Protein AF-A0A8H3J0G3-F1 (afdb_monomer_lite)

pLDDT: mean 84.33, std 16.13, range [36.25, 98.06]

Secondary structure (DSSP, 8-state):
----------BTTB-----SS-HHHHHHH-GGGGG-GGGG-GGG------TT----------SSS--EEE-TT--EE----PBTT--S--S-----SS--EESEEESSB--S--HHHHHHHHHTT--SSSSTT--SS-TT--TTPPPPPPPPPSS--HHHHHHHHHHHHHHHHHHHHHHHHHTS-------PPP-----PPPP-------

Sequence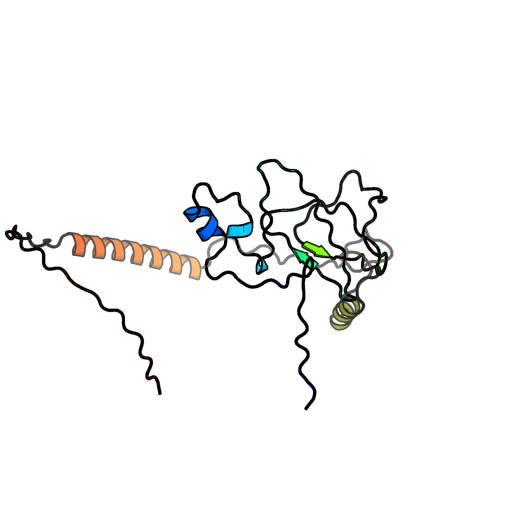 (210 aa):
MHPHLTTTAFFNDITYVRPKVPTLYTALSAGELVNNATIYGTNSNPYVLQHNDIIEIIVNNNDTGKHPFHLHGHAFQAAARSAEDAGAYIGNETFAAVPVRRDTFMSTLALPLPPDHLAACSALNIPTVGNAAGNDVNFTDLTGAPEPPGQLPAGFTAKGVVAFLFSCLCAFAGIAVISWYGAGEIGKQVPGNGTKKAVVAAVGIDKETT

Organism: NCBI:txid172621

Radius of gyration: 31.66 Å; chains: 1; bounding box: 54×68×79 Å

InterPro domains:
  IPR008972 Cupredoxin [G3DSA:2.60.40.420] (2-123)
  IPR008972 Cupredoxin [SSF49503] (7-107)
  IPR011706 Multicopper oxidase, C-terminal [PF07731] (16-106)

Foldseek 3Di:
DDPPPPDADDDPPAGADDDPDHLVVQCVPVPPCNQPQPSSPVNNVDDRDDPPDDDDDFDWPPDQDKDKDFDPPFFDFPFDAEAPPPGGDDPPDDGDPGGDTGGIDIRHDPPPDDVVVVVVCVVVVHDPAAEQQRDRPDNPDCVNHDDDPDDDDPDDDPVRVVVVVVVVVVVVVVVVVCVVVVPDDPPDDDPDDDDDDDDDDDDDDDDDDD

Structure (mmCIF, N/CA/C/O backbone):
data_AF-A0A8H3J0G3-F1
#
_entry.id   AF-A0A8H3J0G3-F1
#
loop_
_atom_site.group_PDB
_atom_site.id
_atom_site.type_symbol
_atom_site.label_atom_id
_atom_site.label_alt_id
_atom_site.label_comp_id
_atom_site.label_asym_id
_atom_site.label_entity_id
_atom_site.label_seq_id
_atom_site.pdbx_PDB_ins_code
_atom_site.Cartn_x
_atom_site.Cartn_y
_atom_site.Cartn_z
_atom_site.occupancy
_atom_site.B_iso_or_equiv
_atom_site.auth_seq_id
_atom_site.auth_comp_id
_atom_site.auth_asym_id
_atom_site.auth_atom_id
_atom_site.pdbx_PDB_model_num
ATOM 1 N N . MET A 1 1 ? 23.736 23.146 22.284 1.00 36.25 1 MET A N 1
ATOM 2 C CA . MET A 1 1 ? 22.701 22.095 22.213 1.00 36.25 1 MET A CA 1
ATOM 3 C C . MET A 1 1 ? 21.755 22.479 21.093 1.00 36.25 1 MET A C 1
ATOM 5 O O . MET A 1 1 ? 21.106 23.510 21.194 1.00 36.25 1 MET A O 1
ATOM 9 N N . HIS A 1 2 ? 21.792 21.745 19.985 1.00 40.00 2 HIS A N 1
ATOM 10 C CA . HIS A 1 2 ? 20.915 21.972 18.840 1.00 40.00 2 HIS A CA 1
ATOM 11 C C . HIS A 1 2 ? 19.535 21.401 19.211 1.00 40.00 2 HIS A C 1
ATOM 13 O O . HIS A 1 2 ? 19.494 20.262 19.680 1.00 40.00 2 HIS A O 1
ATOM 19 N N . PRO A 1 3 ? 18.428 22.155 19.108 1.00 49.47 3 PRO A N 1
ATOM 20 C CA . PRO A 1 3 ? 17.108 21.589 19.350 1.00 49.47 3 PRO A CA 1
ATOM 21 C C . PRO A 1 3 ? 16.886 20.441 18.361 1.00 49.47 3 PRO A C 1
ATOM 23 O O . PRO A 1 3 ? 16.989 20.631 17.151 1.00 49.47 3 PRO A O 1
ATOM 26 N N . HIS A 1 4 ? 16.621 19.240 18.879 1.00 48.78 4 HIS A N 1
ATOM 27 C CA . HIS A 1 4 ? 16.135 18.124 18.077 1.00 48.78 4 HIS A CA 1
ATOM 28 C C . HIS A 1 4 ? 14.757 18.511 17.534 1.00 48.78 4 HIS A C 1
ATOM 30 O O . HIS A 1 4 ? 13.740 18.339 18.204 1.00 48.78 4 HIS A O 1
ATOM 36 N N . LEU A 1 5 ? 14.732 19.075 16.327 1.00 46.97 5 LEU A N 1
ATOM 37 C CA . LEU A 1 5 ? 13.528 19.148 15.514 1.00 46.97 5 LEU A CA 1
ATOM 38 C C . LEU A 1 5 ? 13.068 17.703 15.299 1.00 46.97 5 LEU A C 1
ATOM 40 O O . LEU A 1 5 ? 13.755 16.907 14.662 1.00 46.97 5 LEU A O 1
ATOM 44 N N . THR A 1 6 ? 11.944 17.336 15.902 1.00 54.34 6 THR A N 1
ATOM 45 C CA . THR A 1 6 ? 11.282 16.067 15.609 1.00 54.34 6 THR A CA 1
ATOM 46 C C . THR A 1 6 ? 10.561 16.242 14.281 1.00 54.34 6 THR A C 1
ATOM 48 O O . THR A 1 6 ? 9.455 16.770 14.220 1.00 54.34 6 THR A O 1
ATOM 51 N N . THR A 1 7 ? 11.219 15.857 13.189 1.00 63.72 7 THR A N 1
ATOM 52 C CA . THR A 1 7 ? 10.573 15.783 11.876 1.00 63.72 7 THR A CA 1
ATOM 53 C C . THR A 1 7 ? 9.459 14.738 11.950 1.00 63.72 7 THR A C 1
ATOM 55 O O . THR A 1 7 ? 9.722 13.571 12.239 1.00 63.72 7 THR A O 1
ATOM 58 N N . THR A 1 8 ? 8.213 15.156 11.734 1.00 78.50 8 THR A N 1
ATOM 59 C CA . THR A 1 8 ? 7.037 14.274 11.687 1.00 78.50 8 THR A CA 1
ATOM 60 C C . THR A 1 8 ? 6.463 14.274 10.274 1.00 78.50 8 THR A C 1
ATOM 62 O O . THR A 1 8 ? 6.502 15.291 9.587 1.00 78.50 8 THR A O 1
ATOM 65 N N . ALA A 1 9 ? 5.981 13.116 9.821 1.00 87.69 9 ALA A N 1
ATOM 66 C CA . ALA A 1 9 ? 5.313 12.961 8.532 1.00 87.69 9 ALA A CA 1
ATOM 67 C C . ALA A 1 9 ? 3.796 12.958 8.738 1.00 87.69 9 ALA A C 1
ATOM 69 O O . ALA A 1 9 ? 3.302 12.390 9.715 1.00 87.69 9 ALA A O 1
ATOM 70 N N . PHE A 1 10 ? 3.058 13.564 7.812 1.00 91.56 10 PHE A N 1
ATOM 71 C CA . PHE A 1 10 ? 1.617 13.741 7.939 1.00 91.56 10 PHE A CA 1
ATOM 72 C C . PHE A 1 10 ? 0.889 13.532 6.613 1.00 91.56 10 PHE A C 1
ATOM 74 O O . PHE A 1 10 ? 1.449 13.711 5.534 1.00 91.56 10 PHE A O 1
ATOM 81 N N . PHE A 1 11 ? -0.394 13.201 6.724 1.00 92.81 11 PHE A N 1
ATOM 82 C CA . PHE A 1 11 ? -1.370 13.298 5.645 1.00 92.81 11 PHE A CA 1
ATOM 83 C C . PHE A 1 11 ? -2.450 14.282 6.074 1.00 92.81 11 PHE A C 1
ATOM 85 O O . PHE A 1 11 ? -3.000 14.120 7.160 1.00 92.81 11 PHE A O 1
ATOM 92 N N . ASN A 1 12 ? -2.772 15.272 5.236 1.00 90.62 12 ASN A N 1
ATOM 93 C CA . ASN A 1 12 ? -3.805 16.279 5.525 1.00 90.62 12 ASN A CA 1
ATOM 94 C C . ASN A 1 12 ? -3.634 16.920 6.918 1.00 90.62 12 ASN A C 1
ATOM 96 O O . ASN A 1 12 ? -4.565 16.933 7.716 1.00 90.62 12 ASN A O 1
ATOM 100 N N . ASP A 1 13 ? -2.412 17.362 7.232 1.00 90.81 13 ASP A N 1
ATOM 101 C CA . ASP A 1 13 ? -2.009 17.936 8.529 1.00 90.81 13 ASP A CA 1
ATOM 102 C C . ASP A 1 13 ? -2.147 16.999 9.750 1.00 90.81 13 ASP A C 1
ATOM 104 O O . ASP A 1 13 ? -1.970 17.421 10.895 1.00 90.81 13 ASP A O 1
ATOM 108 N N . ILE A 1 14 ? -2.400 15.703 9.533 1.00 90.62 14 ILE A N 1
ATOM 109 C CA . ILE A 1 14 ? -2.525 14.694 10.588 1.00 90.62 14 ILE A CA 1
ATOM 110 C C . ILE A 1 14 ? -1.326 13.744 10.546 1.00 90.62 14 ILE A C 1
ATOM 112 O O . ILE A 1 14 ? -1.122 12.988 9.594 1.00 90.62 14 ILE A O 1
ATOM 116 N N . THR A 1 15 ? -0.543 13.743 11.624 1.00 92.88 15 THR A N 1
ATOM 117 C CA . THR A 1 15 ? 0.442 12.686 11.894 1.00 92.88 15 THR A CA 1
ATOM 118 C C . THR A 1 15 ? -0.266 11.507 12.549 1.00 92.88 15 THR A C 1
ATOM 120 O O . THR A 1 15 ? -0.948 11.684 13.560 1.00 92.88 15 THR A O 1
ATOM 123 N N . TYR A 1 16 ? -0.090 10.301 12.003 1.00 94.38 16 TYR A N 1
ATOM 124 C CA . TYR A 1 16 ? -0.721 9.106 12.558 1.00 94.38 16 TYR A CA 1
ATOM 125 C C . TYR A 1 16 ? -0.269 8.847 14.000 1.00 94.38 16 TYR A C 1
ATOM 127 O O . TYR A 1 16 ? 0.920 8.678 14.284 1.00 94.38 16 TYR A O 1
ATOM 135 N N . VAL A 1 17 ? -1.240 8.726 14.902 1.00 95.19 17 VAL A N 1
ATOM 136 C CA . VAL A 1 17 ? -1.041 8.266 16.276 1.00 95.19 17 VAL A CA 1
ATOM 137 C C . VAL A 1 17 ? -1.873 7.011 16.491 1.00 95.19 17 VAL A C 1
ATOM 139 O O . VAL A 1 17 ? -3.087 7.005 16.290 1.00 95.19 17 VAL A O 1
ATOM 142 N N . ARG A 1 18 ? -1.214 5.936 16.937 1.00 96.19 18 ARG A N 1
ATOM 143 C CA . ARG A 1 18 ? -1.872 4.651 17.193 1.00 96.19 18 ARG A CA 1
ATOM 144 C C . ARG A 1 18 ? -3.004 4.824 18.224 1.00 96.19 18 ARG A C 1
ATOM 146 O O . ARG A 1 18 ? -2.734 5.313 19.325 1.00 96.19 18 ARG A O 1
ATOM 153 N N . PRO A 1 19 ? -4.238 4.374 17.929 1.00 96.31 19 PRO A N 1
ATOM 154 C CA . PRO A 1 19 ? -5.320 4.388 18.906 1.00 96.31 19 PRO A CA 1
ATOM 155 C C . PRO A 1 19 ? -5.049 3.390 20.043 1.00 96.31 19 PRO A C 1
ATOM 157 O O . PRO A 1 19 ? -4.370 2.380 19.861 1.00 96.31 19 PRO A O 1
ATOM 160 N N . LYS A 1 20 ? -5.613 3.649 21.231 1.00 97.44 20 LYS A N 1
ATOM 161 C CA . LYS A 1 20 ? -5.490 2.736 22.386 1.00 97.44 20 LYS A CA 1
ATOM 162 C C . LYS A 1 20 ? -6.124 1.369 22.120 1.00 97.44 20 LYS A C 1
ATOM 164 O O . LYS A 1 20 ? -5.621 0.358 22.597 1.00 97.44 20 LYS A O 1
ATOM 169 N N . VAL A 1 21 ? -7.223 1.354 21.369 1.00 97.56 21 VAL A N 1
ATOM 170 C CA . VAL A 1 21 ? -7.923 0.142 20.936 1.00 97.56 21 VAL A CA 1
ATOM 171 C C . VAL A 1 21 ? -7.686 -0.023 19.433 1.00 97.56 21 VAL A C 1
ATOM 173 O O . VAL A 1 21 ? -7.923 0.932 18.693 1.00 97.56 21 VAL A O 1
ATOM 176 N N . PRO A 1 22 ? -7.208 -1.188 18.957 1.00 97.69 22 PRO A N 1
ATOM 177 C CA . PRO A 1 22 ? -7.083 -1.460 17.529 1.00 97.69 22 PRO A CA 1
ATOM 178 C C . PRO A 1 22 ? -8.397 -1.214 16.778 1.00 97.69 22 PRO A C 1
ATOM 180 O O . PRO A 1 22 ? -9.454 -1.653 17.230 1.00 97.69 22 PRO A O 1
ATOM 183 N N . THR A 1 23 ? -8.317 -0.579 15.606 1.00 97.19 23 THR A N 1
ATOM 184 C CA . THR A 1 23 ? -9.472 -0.158 14.790 1.00 97.19 23 THR A CA 1
ATOM 185 C C . THR A 1 23 ? -10.502 -1.273 14.586 1.00 97.19 23 THR A C 1
ATOM 187 O O . THR A 1 23 ? -11.700 -1.034 14.718 1.00 97.19 23 THR A O 1
ATOM 190 N N . LEU A 1 24 ? -10.044 -2.510 14.346 1.00 97.00 24 LEU A N 1
ATOM 191 C CA . LEU A 1 24 ? -10.918 -3.674 14.173 1.00 97.00 24 LEU A CA 1
ATOM 192 C C . LEU A 1 24 ? -11.770 -3.965 15.418 1.00 97.00 24 LEU A C 1
ATOM 194 O O . LEU A 1 24 ? -12.960 -4.232 15.295 1.00 97.00 24 LEU A O 1
ATOM 198 N N . TYR A 1 25 ? -11.194 -3.893 16.621 1.00 98.06 25 TYR A N 1
ATOM 199 C CA . TYR A 1 25 ? -11.951 -4.145 17.850 1.00 98.06 25 TYR A CA 1
ATOM 200 C C . TYR A 1 25 ? -12.946 -3.026 18.151 1.00 98.06 25 TYR A C 1
ATOM 202 O O . TYR A 1 25 ? -14.044 -3.316 18.623 1.00 98.06 25 TYR A O 1
ATOM 210 N N . THR A 1 26 ? -12.613 -1.774 17.824 1.00 97.81 26 THR A N 1
ATOM 211 C CA . THR A 1 26 ? -13.587 -0.675 17.865 1.00 97.81 26 THR A CA 1
ATOM 212 C C . THR A 1 26 ? -14.758 -0.970 16.929 1.00 97.81 26 THR A C 1
ATOM 214 O O . THR A 1 26 ? -15.897 -0.945 17.378 1.00 97.81 26 THR A O 1
ATOM 217 N N . ALA A 1 27 ? -14.502 -1.350 15.672 1.00 97.00 27 ALA A N 1
ATOM 218 C CA . ALA A 1 27 ? -15.566 -1.666 14.716 1.00 97.00 27 ALA A CA 1
ATOM 219 C C . ALA A 1 27 ? -16.475 -2.815 15.195 1.00 97.00 27 ALA A C 1
ATOM 221 O O . ALA A 1 27 ? -17.696 -2.719 15.103 1.00 97.00 27 ALA A O 1
ATOM 222 N N . LEU A 1 28 ? -15.890 -3.875 15.766 1.00 97.56 28 LEU A N 1
ATOM 223 C CA . LEU A 1 28 ? -16.631 -5.040 16.266 1.00 97.56 28 LEU A CA 1
ATOM 224 C C . LEU A 1 28 ? -17.458 -4.763 17.532 1.00 97.56 28 LEU A C 1
ATOM 226 O O . LEU A 1 28 ? -18.363 -5.534 17.840 1.00 97.56 28 LEU A O 1
ATOM 230 N N . SER A 1 29 ? -17.152 -3.697 18.278 1.00 97.62 29 SER A N 1
ATOM 231 C CA . SER A 1 29 ? -17.810 -3.374 19.555 1.00 97.62 29 SER A CA 1
ATOM 232 C C . SER A 1 29 ? -18.654 -2.096 19.526 1.00 97.62 29 SER A C 1
ATOM 234 O O . SER A 1 29 ? -19.428 -1.864 20.451 1.00 97.62 29 SER A O 1
ATOM 236 N N . ALA A 1 30 ? -18.550 -1.285 18.470 1.00 95.75 30 ALA A N 1
ATOM 237 C CA . ALA A 1 30 ? -19.229 0.006 18.345 1.00 95.75 30 ALA A CA 1
ATOM 238 C C . ALA A 1 30 ? -20.731 -0.077 18.019 1.00 95.75 30 ALA A C 1
ATOM 240 O O . ALA A 1 30 ? -21.424 0.941 18.083 1.00 95.75 30 ALA A O 1
ATOM 241 N N . GLY A 1 31 ? -21.238 -1.259 17.656 1.00 96.06 31 GLY A N 1
ATOM 242 C CA . GLY A 1 31 ? -22.639 -1.448 17.282 1.00 96.06 31 GLY A CA 1
ATOM 243 C C . GLY A 1 31 ? -23.049 -0.531 16.126 1.00 96.06 31 GLY A C 1
ATOM 244 O O . GLY A 1 31 ? -22.384 -0.476 15.095 1.00 96.06 31 GLY A O 1
ATOM 245 N N . GLU A 1 32 ? -24.132 0.222 16.309 1.00 96.62 32 GLU A N 1
ATOM 246 C CA . GLU A 1 32 ? -24.694 1.115 15.283 1.00 96.62 32 GLU A CA 1
ATOM 247 C C . GLU A 1 32 ? -23.775 2.294 14.913 1.00 96.62 32 GLU A C 1
ATOM 249 O O . GLU A 1 32 ? -23.926 2.889 13.847 1.00 96.62 32 GLU A O 1
ATOM 254 N N . LEU A 1 33 ? -22.785 2.621 15.751 1.00 96.25 33 LEU A N 1
ATOM 255 C CA . LEU A 1 33 ? -21.859 3.730 15.504 1.00 96.25 33 LEU A CA 1
ATOM 256 C C . LEU A 1 33 ? -20.707 3.369 14.560 1.00 96.25 33 LEU A C 1
ATOM 258 O O . LEU A 1 33 ? -19.900 4.242 14.248 1.00 96.25 33 LEU A O 1
ATOM 262 N N . VAL A 1 34 ? -20.628 2.123 14.080 1.00 96.31 34 VAL A N 1
ATOM 263 C CA . VAL A 1 34 ? -19.524 1.618 13.240 1.00 96.31 34 VAL A CA 1
ATOM 264 C C . VAL A 1 34 ? -19.243 2.487 12.005 1.00 96.31 34 VAL A C 1
ATOM 266 O O . VAL A 1 34 ? -18.098 2.576 11.565 1.00 96.31 34 VAL A O 1
ATOM 269 N N . ASN A 1 35 ? -20.255 3.187 11.485 1.00 95.38 35 ASN A N 1
ATOM 270 C CA . ASN A 1 35 ? -20.119 4.056 10.316 1.00 95.38 35 ASN A CA 1
ATOM 271 C C . ASN A 1 35 ? -19.676 5.498 10.636 1.00 95.38 35 ASN A C 1
ATOM 273 O O . ASN A 1 35 ? -19.447 6.289 9.723 1.00 95.38 35 ASN A O 1
ATOM 277 N N . ASN A 1 36 ? -19.543 5.872 11.911 1.00 96.19 36 ASN A N 1
ATOM 278 C CA . ASN A 1 36 ? -19.108 7.208 12.318 1.00 96.19 36 ASN A CA 1
ATOM 279 C C . ASN A 1 36 ? -17.579 7.262 12.438 1.00 96.19 36 ASN A C 1
ATOM 281 O O . ASN A 1 36 ? -17.023 6.812 13.435 1.00 96.19 36 ASN A O 1
ATOM 285 N N . ALA A 1 37 ? -16.895 7.877 11.468 1.00 95.25 37 ALA A N 1
ATOM 286 C CA . ALA A 1 37 ? -15.429 7.947 11.427 1.00 95.25 37 ALA A CA 1
ATOM 287 C C . ALA A 1 37 ? -14.780 8.474 12.729 1.00 95.25 37 ALA A C 1
ATOM 289 O O . ALA A 1 37 ? -13.688 8.041 13.100 1.00 95.25 37 ALA A O 1
ATOM 290 N N . THR A 1 38 ? -15.473 9.347 13.469 1.00 95.75 38 THR A N 1
ATOM 291 C CA . THR A 1 38 ? -14.978 9.951 14.718 1.00 95.75 38 THR A CA 1
ATOM 292 C C . THR A 1 38 ? -14.600 8.909 15.774 1.00 95.75 38 THR A C 1
ATOM 294 O O . THR A 1 38 ? -13.641 9.118 16.519 1.00 95.75 38 THR A O 1
ATOM 297 N N . ILE A 1 39 ? -15.298 7.766 15.834 1.00 97.44 39 ILE A N 1
ATOM 298 C CA . ILE A 1 39 ? -15.042 6.746 16.868 1.00 97.44 39 ILE A CA 1
ATOM 299 C C . ILE A 1 39 ? -13.687 6.045 16.696 1.00 97.44 39 ILE A C 1
ATOM 301 O O . ILE A 1 39 ? -13.181 5.441 17.641 1.00 97.44 39 ILE A O 1
ATOM 305 N N . TYR A 1 40 ? -13.087 6.129 15.505 1.00 97.62 40 TYR A N 1
ATOM 306 C CA . TYR A 1 40 ? -11.777 5.550 15.204 1.00 97.62 40 TYR A CA 1
ATOM 307 C C . TYR A 1 40 ? -10.613 6.500 15.546 1.00 97.62 40 TYR A C 1
ATOM 309 O O . TYR A 1 40 ? -9.450 6.092 15.497 1.00 97.62 40 TYR A O 1
ATOM 317 N N . GLY A 1 41 ? -10.922 7.731 15.973 1.00 96.12 41 GLY A N 1
ATOM 318 C CA . GLY A 1 41 ? -9.981 8.729 16.485 1.00 96.12 41 GLY A CA 1
ATOM 319 C C . GLY A 1 41 ? -9.466 9.694 15.417 1.00 96.12 41 GLY A C 1
ATOM 320 O O . GLY A 1 41 ? -9.052 9.284 14.346 1.00 96.12 41 GLY A O 1
ATOM 321 N N . THR A 1 42 ? -9.420 10.991 15.724 1.00 91.88 42 THR A N 1
ATOM 322 C CA . THR A 1 42 ? -9.004 12.039 14.769 1.00 91.88 42 THR A CA 1
ATOM 323 C C . THR A 1 42 ? -7.568 11.861 14.274 1.00 91.88 42 THR A C 1
ATOM 325 O O . THR A 1 42 ? -7.293 12.008 13.089 1.00 91.88 42 THR A O 1
ATOM 328 N N . ASN A 1 43 ? -6.653 11.467 15.163 1.00 93.62 43 ASN A N 1
ATOM 329 C CA . ASN A 1 43 ? -5.231 11.334 14.838 1.00 93.62 43 ASN A CA 1
ATOM 330 C C . ASN A 1 43 ? -4.876 9.989 14.184 1.00 93.62 43 ASN A C 1
ATOM 332 O O . ASN A 1 43 ? -3.710 9.757 13.882 1.00 93.62 43 ASN A O 1
ATOM 336 N N . SER A 1 44 ? -5.844 9.089 13.971 1.00 93.94 44 SER A N 1
ATOM 337 C CA . SER A 1 44 ? -5.637 7.885 13.154 1.00 93.94 44 SER A CA 1
ATOM 338 C C . SER A 1 44 ? -5.972 8.120 11.673 1.00 93.94 44 SER A C 1
ATOM 340 O O . SER A 1 44 ? -5.775 7.215 10.866 1.00 93.94 44 SER A O 1
ATOM 342 N N . ASN A 1 45 ? -6.430 9.334 11.328 1.00 95.75 45 ASN A N 1
ATOM 343 C CA . ASN A 1 45 ? -6.892 9.758 10.004 1.00 95.75 45 ASN A CA 1
ATOM 344 C C . ASN A 1 45 ? -7.882 8.766 9.338 1.00 95.75 45 ASN A C 1
ATOM 346 O O . ASN A 1 45 ? -7.603 8.246 8.253 1.00 95.75 45 ASN A O 1
ATOM 350 N N . PRO A 1 46 ? -9.009 8.428 9.998 1.00 95.94 46 PRO A N 1
ATOM 351 C CA . PRO A 1 46 ? -9.900 7.374 9.540 1.00 95.94 46 PRO A CA 1
ATOM 352 C C . PRO A 1 46 ? -10.838 7.856 8.428 1.00 95.94 46 PRO A C 1
ATOM 354 O O . PRO A 1 46 ? -11.506 8.881 8.553 1.00 95.94 46 PRO A O 1
ATOM 357 N N . TYR A 1 47 ? -10.977 7.031 7.393 1.00 95.81 47 TYR A N 1
ATOM 358 C CA . TYR A 1 47 ? -12.014 7.150 6.370 1.00 95.81 47 TYR A CA 1
ATOM 359 C C . TYR A 1 47 ? -12.882 5.888 6.407 1.00 95.81 47 TYR A C 1
ATOM 361 O O . TYR A 1 47 ? -12.357 4.774 6.397 1.00 95.81 47 TYR A O 1
ATOM 369 N N . VAL A 1 48 ? -14.205 6.056 6.472 1.00 95.56 48 VAL A N 1
ATOM 370 C CA . VAL A 1 48 ? -15.169 4.948 6.416 1.00 95.56 48 VAL A CA 1
ATOM 371 C C . VAL A 1 48 ? -15.774 4.918 5.019 1.00 95.56 48 VAL A C 1
ATOM 373 O O . VAL A 1 48 ? -16.405 5.883 4.596 1.00 95.56 48 VAL A O 1
ATOM 376 N N . LEU A 1 49 ? -15.559 3.814 4.311 1.00 94.94 49 LEU A N 1
ATOM 377 C CA . LEU A 1 49 ? -15.974 3.611 2.923 1.00 94.94 49 LEU A CA 1
ATOM 378 C C . LEU A 1 49 ? -17.198 2.693 2.888 1.00 94.94 49 LEU A C 1
ATOM 380 O O . LEU A 1 49 ? -17.294 1.783 3.719 1.00 94.94 49 LEU A O 1
ATOM 384 N N . GLN A 1 50 ? -18.124 2.909 1.953 1.00 94.44 50 GLN A N 1
ATOM 385 C CA . GLN A 1 50 ? -19.295 2.047 1.823 1.00 94.44 50 GLN A CA 1
ATOM 386 C C . GLN A 1 50 ? -19.005 0.840 0.936 1.00 94.44 50 GLN A C 1
ATOM 388 O O . GLN A 1 50 ? -18.062 0.788 0.141 1.00 94.44 50 GLN A O 1
ATOM 393 N N . HIS A 1 51 ? -19.839 -0.181 1.102 1.00 93.56 51 HIS A N 1
ATOM 394 C CA . HIS A 1 51 ? -19.763 -1.365 0.269 1.00 93.56 51 HIS A CA 1
ATOM 395 C C . HIS A 1 51 ? -20.059 -1.010 -1.196 1.00 93.56 51 HIS A C 1
ATOM 397 O O . HIS A 1 51 ? -21.062 -0.365 -1.485 1.00 93.56 51 HIS A O 1
ATOM 403 N N . ASN A 1 52 ? -19.212 -1.503 -2.105 1.00 93.38 52 ASN A N 1
ATOM 404 C CA . ASN A 1 52 ? -19.246 -1.259 -3.554 1.00 93.38 52 ASN A CA 1
ATOM 405 C C . ASN A 1 52 ? -18.921 0.170 -4.010 1.00 93.38 52 ASN A C 1
ATOM 407 O O . ASN A 1 52 ? -19.113 0.475 -5.188 1.00 93.38 52 ASN A O 1
ATOM 411 N N . ASP A 1 53 ? -18.368 1.015 -3.140 1.00 95.38 53 ASP A N 1
ATOM 412 C CA . ASP A 1 53 ? -17.814 2.289 -3.589 1.00 95.38 53 ASP A CA 1
ATOM 413 C C . ASP A 1 53 ? -16.579 2.069 -4.479 1.00 95.38 53 ASP A C 1
ATOM 415 O O . ASP A 1 53 ? -15.715 1.232 -4.200 1.00 95.38 53 ASP A O 1
ATOM 419 N N . ILE A 1 54 ? -16.472 2.872 -5.540 1.00 93.31 54 ILE A N 1
ATOM 420 C CA . ILE A 1 54 ? -15.236 3.025 -6.312 1.00 93.31 54 ILE A CA 1
ATOM 421 C C . ILE A 1 54 ? -14.486 4.214 -5.724 1.00 93.31 54 ILE A C 1
ATOM 423 O O . ILE A 1 54 ? -14.983 5.338 -5.749 1.00 93.31 54 ILE A O 1
ATOM 427 N N . ILE A 1 55 ? -13.292 3.957 -5.195 1.00 96.06 55 ILE A N 1
ATOM 428 C CA . ILE A 1 55 ? -12.501 4.959 -4.484 1.00 96.06 55 ILE A CA 1
ATOM 429 C C . ILE A 1 55 ? -11.305 5.379 -5.326 1.00 96.06 55 ILE A C 1
ATOM 431 O O . ILE A 1 55 ? -10.506 4.546 -5.753 1.00 96.06 55 ILE A O 1
ATOM 435 N N . GLU A 1 56 ? -11.164 6.688 -5.500 1.00 94.31 56 GLU A N 1
ATOM 436 C CA . GLU A 1 56 ? -9.956 7.319 -6.010 1.00 94.31 56 GLU A CA 1
ATOM 437 C C . GLU A 1 56 ? -9.178 7.921 -4.834 1.00 94.31 56 GLU A C 1
ATOM 439 O O . GLU A 1 56 ? -9.734 8.654 -4.016 1.00 94.31 56 GLU A O 1
ATOM 444 N N . ILE A 1 57 ? -7.888 7.592 -4.734 1.00 94.62 57 ILE A N 1
ATOM 445 C CA . ILE A 1 57 ? -6.988 8.154 -3.725 1.00 94.62 57 ILE A CA 1
ATOM 446 C C . ILE A 1 57 ? -5.979 9.034 -4.450 1.00 94.62 57 ILE A C 1
ATOM 448 O O . ILE A 1 57 ? -5.146 8.541 -5.209 1.00 94.62 57 ILE A O 1
ATOM 452 N N . ILE A 1 58 ? -6.042 10.336 -4.187 1.00 93.88 58 ILE A N 1
ATOM 453 C CA . ILE A 1 58 ? -5.109 11.320 -4.731 1.00 93.88 58 ILE A CA 1
ATOM 454 C C . ILE A 1 58 ? -4.059 11.613 -3.663 1.00 93.88 58 ILE A C 1
ATOM 456 O O . ILE A 1 58 ? -4.386 12.073 -2.569 1.00 93.88 58 ILE A O 1
ATOM 460 N N . VAL A 1 59 ? -2.792 11.355 -3.983 1.00 92.88 59 VAL A N 1
ATOM 461 C CA . VAL A 1 59 ? -1.662 11.620 -3.086 1.00 92.88 59 VAL A CA 1
ATOM 462 C C . VAL A 1 59 ? -0.783 12.699 -3.698 1.00 92.88 59 VAL A C 1
ATOM 464 O O . VAL A 1 59 ? -0.028 12.440 -4.631 1.00 92.88 59 VAL A O 1
ATOM 467 N N . ASN A 1 60 ? -0.870 13.908 -3.147 1.00 92.25 60 ASN A N 1
ATOM 468 C CA . ASN A 1 60 ? 0.015 15.011 -3.503 1.00 92.25 60 ASN A CA 1
ATOM 469 C C . ASN A 1 60 ? 1.243 14.975 -2.591 1.00 92.25 60 ASN A C 1
ATOM 471 O O . ASN A 1 60 ? 1.136 15.197 -1.383 1.00 92.25 60 ASN A O 1
ATOM 475 N N . ASN A 1 61 ? 2.401 14.660 -3.164 1.00 89.56 61 ASN A N 1
ATOM 476 C CA . ASN A 1 61 ? 3.654 14.636 -2.426 1.00 89.56 61 ASN A CA 1
ATOM 477 C C . ASN A 1 61 ? 4.218 16.056 -2.300 1.00 89.56 61 ASN A C 1
ATOM 479 O O . ASN A 1 61 ? 4.829 16.564 -3.233 1.00 89.56 61 ASN A O 1
ATOM 483 N N . ASN A 1 62 ? 4.004 16.681 -1.143 1.00 88.00 62 ASN A N 1
ATOM 484 C CA . ASN A 1 62 ? 4.523 18.017 -0.833 1.00 88.00 62 ASN A CA 1
ATOM 485 C C . ASN A 1 62 ? 5.903 17.973 -0.148 1.00 88.00 62 ASN A C 1
ATOM 487 O O . ASN A 1 62 ? 6.343 18.968 0.426 1.00 88.00 62 ASN A O 1
ATOM 491 N N . ASP A 1 63 ? 6.560 16.815 -0.173 1.00 84.56 63 ASP A N 1
ATOM 492 C CA . ASP A 1 63 ? 7.918 16.597 0.313 1.00 84.56 63 ASP A CA 1
ATOM 493 C C . ASP A 1 63 ? 8.864 16.301 -0.864 1.00 84.56 63 ASP A C 1
ATOM 495 O O . ASP A 1 63 ? 8.440 15.830 -1.921 1.00 84.56 63 ASP A O 1
ATOM 499 N N . THR A 1 64 ? 10.159 16.561 -0.678 1.00 80.62 64 THR A N 1
ATOM 500 C CA . THR A 1 64 ? 11.198 16.286 -1.686 1.00 80.62 64 THR A CA 1
ATOM 501 C C . THR A 1 64 ? 11.589 14.807 -1.740 1.00 80.62 64 THR A C 1
ATOM 503 O O . THR A 1 64 ? 12.215 14.356 -2.702 1.00 80.62 64 THR A O 1
ATOM 506 N N . GLY A 1 65 ? 11.224 14.026 -0.719 1.00 80.00 65 GLY A N 1
ATOM 507 C CA . GLY A 1 65 ? 11.433 12.588 -0.669 1.00 80.00 65 GLY A CA 1
ATOM 508 C C . GLY A 1 65 ? 10.526 11.813 -1.625 1.00 80.00 65 GLY A C 1
ATOM 509 O O . GLY A 1 65 ? 9.398 12.199 -1.928 1.00 80.00 65 GLY A O 1
ATOM 510 N N . LYS A 1 66 ? 11.020 10.661 -2.083 1.00 82.94 66 LYS A N 1
ATOM 511 C CA . LYS A 1 66 ? 10.244 9.683 -2.855 1.00 82.94 66 LYS A CA 1
ATOM 512 C C . LYS A 1 66 ? 9.628 8.676 -1.896 1.00 82.94 66 LYS A C 1
ATOM 514 O O . LYS A 1 66 ? 10.354 8.030 -1.141 1.00 82.94 66 LYS A O 1
ATOM 519 N N . HIS A 1 67 ? 8.310 8.511 -1.961 1.00 88.06 67 HIS A N 1
ATOM 520 C CA . HIS A 1 67 ? 7.571 7.700 -0.994 1.00 88.06 67 HIS A CA 1
ATOM 521 C C . HIS A 1 67 ? 6.864 6.532 -1.684 1.00 88.06 67 HIS A C 1
ATOM 523 O O . HIS A 1 67 ? 5.980 6.757 -2.517 1.00 88.06 67 HIS A O 1
ATOM 529 N N . PRO A 1 68 ? 7.233 5.276 -1.374 1.00 92.62 68 PRO A N 1
ATOM 530 C CA . PRO A 1 68 ? 6.450 4.119 -1.776 1.00 92.62 68 PRO A CA 1
ATOM 531 C C . PRO A 1 68 ? 5.252 3.965 -0.833 1.00 92.62 68 PRO A C 1
ATOM 533 O O . PRO A 1 68 ? 5.410 3.639 0.343 1.00 92.62 68 PRO A O 1
ATOM 536 N N . PHE A 1 69 ? 4.044 4.169 -1.350 1.00 94.50 69 PHE A N 1
ATOM 537 C CA . PHE A 1 69 ? 2.809 3.941 -0.606 1.00 94.50 69 PHE A CA 1
ATOM 538 C C . PHE A 1 69 ? 2.273 2.542 -0.878 1.00 94.50 69 PHE A C 1
ATOM 540 O O . PHE A 1 69 ? 2.179 2.125 -2.032 1.00 94.50 69 PHE A O 1
ATOM 547 N N . HIS A 1 70 ? 1.918 1.829 0.189 1.00 96.69 70 HIS A N 1
ATOM 548 C CA . HIS A 1 70 ? 1.352 0.485 0.140 1.00 96.69 70 HIS A CA 1
ATOM 549 C C . HIS A 1 70 ? -0.080 0.480 0.684 1.00 96.69 70 HIS A C 1
ATOM 551 O O . HIS A 1 70 ? -0.345 1.097 1.718 1.00 96.69 70 HIS A O 1
ATOM 5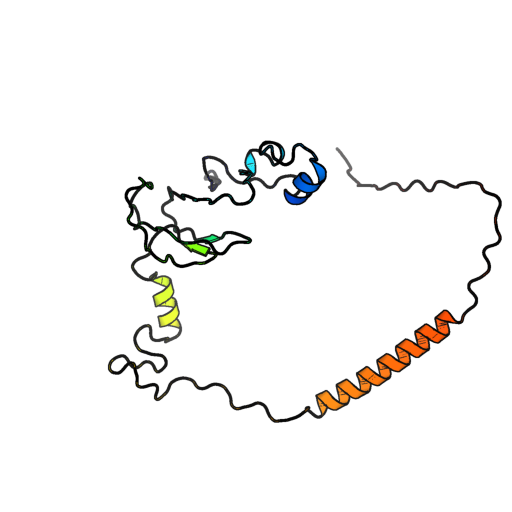57 N N . LEU A 1 71 ? -0.988 -0.240 0.019 1.00 96.88 71 LEU A N 1
ATOM 558 C CA . LEU A 1 71 ? -2.380 -0.381 0.444 1.00 96.88 71 LEU A CA 1
ATOM 559 C C . LEU A 1 71 ? -2.696 -1.830 0.818 1.00 96.88 71 LEU A C 1
ATOM 561 O O . LEU A 1 71 ? -2.717 -2.727 -0.022 1.00 96.88 71 LEU A O 1
ATOM 565 N N . HIS A 1 72 ? -3.019 -2.049 2.089 1.00 97.50 72 HIS A N 1
ATOM 566 C CA . HIS A 1 72 ? -3.402 -3.368 2.576 1.00 97.50 72 HIS A CA 1
ATOM 567 C C . HIS A 1 72 ? -4.748 -3.828 1.984 1.00 97.50 72 HIS A C 1
ATOM 569 O O . HIS A 1 72 ? -5.691 -3.049 1.823 1.00 97.50 72 HIS A O 1
ATOM 575 N N . GLY A 1 73 ? -4.847 -5.129 1.695 1.00 96.88 73 GLY A N 1
ATOM 576 C CA . GLY A 1 73 ? -6.082 -5.788 1.256 1.00 96.88 73 GLY A CA 1
ATOM 577 C C . GLY A 1 73 ? -6.483 -5.541 -0.202 1.00 96.88 73 GLY A C 1
ATOM 578 O O . GLY A 1 73 ? -7.487 -6.098 -0.637 1.00 96.88 73 GLY A O 1
ATOM 579 N N . HIS A 1 74 ? -5.718 -4.748 -0.963 1.00 96.50 74 HIS A N 1
ATOM 580 C CA . HIS A 1 74 ? -6.093 -4.343 -2.318 1.00 96.50 74 HIS A CA 1
ATOM 581 C C . HIS A 1 74 ? -4.899 -4.327 -3.279 1.00 96.50 74 HIS A C 1
ATOM 583 O O . HIS A 1 74 ? -3.821 -3.849 -2.948 1.00 96.50 74 HIS A O 1
ATOM 589 N N . ALA A 1 75 ? -5.138 -4.766 -4.517 1.00 97.50 75 ALA A N 1
ATOM 590 C CA . ALA A 1 75 ? -4.306 -4.430 -5.671 1.00 97.50 75 ALA A CA 1
ATOM 591 C C . ALA A 1 75 ? -5.045 -3.373 -6.506 1.00 97.50 75 ALA A C 1
ATOM 593 O O . ALA A 1 75 ? -5.963 -3.698 -7.280 1.00 97.50 75 ALA A O 1
ATOM 594 N N . PHE A 1 76 ? -4.676 -2.110 -6.295 1.00 96.94 76 PHE A N 1
ATOM 595 C CA . PHE A 1 76 ? -5.319 -0.943 -6.892 1.00 96.94 76 PHE A CA 1
ATOM 596 C C . PHE A 1 76 ? -4.814 -0.680 -8.309 1.00 96.94 76 PHE A C 1
ATOM 598 O O . PHE A 1 76 ? -3.724 -1.107 -8.690 1.00 96.94 76 PHE A O 1
ATOM 605 N N . GLN A 1 77 ? -5.625 0.021 -9.098 1.00 96.88 77 GLN A N 1
ATOM 606 C CA . GLN A 1 77 ? -5.229 0.538 -10.404 1.00 96.88 77 GLN A CA 1
ATOM 607 C C . GLN A 1 77 ? -4.383 1.798 -10.207 1.00 96.88 77 GLN A C 1
ATOM 609 O O . GLN A 1 77 ? -4.844 2.772 -9.619 1.00 96.88 77 GLN A O 1
ATOM 614 N N . ALA A 1 78 ? -3.150 1.792 -10.705 1.00 93.25 78 ALA A N 1
ATOM 615 C CA . ALA A 1 78 ? -2.313 2.985 -10.735 1.00 93.25 78 ALA A CA 1
ATOM 616 C C . ALA A 1 78 ? -2.718 3.862 -11.929 1.00 93.25 78 ALA A C 1
ATOM 618 O O . ALA A 1 78 ? -2.141 3.745 -13.011 1.00 93.25 78 ALA A O 1
ATOM 619 N N . ALA A 1 79 ? -3.758 4.679 -11.740 1.00 91.12 79 ALA A N 1
ATOM 620 C CA . ALA A 1 79 ? -4.394 5.448 -12.811 1.00 91.12 79 ALA A CA 1
ATOM 621 C C . ALA A 1 79 ? -3.463 6.507 -13.422 1.00 91.12 79 ALA A C 1
ATOM 623 O O . ALA A 1 79 ? -3.351 6.595 -14.644 1.00 91.12 79 ALA A O 1
ATOM 624 N N . ALA A 1 80 ? -2.764 7.267 -12.578 1.00 89.44 80 ALA A N 1
ATOM 625 C CA . ALA A 1 80 ? -1.820 8.296 -12.993 1.00 89.44 80 ALA A CA 1
ATOM 626 C C . ALA A 1 80 ? -0.632 8.383 -12.030 1.00 89.44 80 ALA A C 1
ATOM 628 O O . ALA A 1 80 ? -0.707 7.978 -10.868 1.00 89.44 80 ALA A O 1
ATOM 629 N N . ARG A 1 81 ? 0.479 8.917 -12.540 1.00 88.62 81 ARG A N 1
ATOM 630 C CA . ARG A 1 81 ? 1.661 9.297 -11.765 1.00 88.62 81 ARG A CA 1
ATOM 631 C C . ARG A 1 81 ? 2.378 10.416 -12.483 1.00 88.62 81 ARG A C 1
ATOM 633 O O . ARG A 1 81 ? 2.717 10.264 -13.655 1.00 88.62 81 ARG A O 1
ATOM 640 N N . SER A 1 82 ? 2.633 11.495 -11.765 1.00 86.31 82 SER A N 1
ATOM 641 C CA . SER A 1 82 ? 3.309 12.663 -12.304 1.00 86.31 82 SER A CA 1
ATOM 642 C C . SER A 1 82 ? 4.834 12.509 -12.293 1.00 86.31 82 SER A C 1
ATOM 644 O O . SER A 1 82 ? 5.403 11.626 -11.634 1.00 86.31 82 SER A O 1
ATOM 646 N N . ALA A 1 83 ? 5.501 13.376 -13.056 1.00 84.44 83 ALA A N 1
ATOM 647 C CA . ALA A 1 83 ? 6.935 13.605 -12.930 1.00 84.44 83 ALA A CA 1
ATOM 648 C C . ALA A 1 83 ? 7.276 14.225 -11.562 1.00 84.44 83 ALA A C 1
ATOM 650 O O . ALA A 1 83 ? 6.401 14.710 -10.842 1.00 84.44 83 ALA A O 1
ATOM 651 N N . GLU A 1 84 ? 8.559 14.208 -11.208 1.00 81.25 84 GLU A N 1
ATOM 652 C CA . GLU A 1 84 ? 9.063 14.967 -10.058 1.00 81.25 84 GLU A CA 1
ATOM 653 C C . GLU A 1 84 ? 8.712 16.459 -10.212 1.00 81.25 84 GLU A C 1
ATOM 655 O O . GLU A 1 84 ? 8.692 16.985 -11.324 1.00 81.25 84 GLU A O 1
ATOM 660 N N . ASP A 1 85 ? 8.369 17.112 -9.099 1.00 81.62 85 ASP A N 1
ATOM 661 C CA . ASP A 1 85 ? 8.026 18.541 -9.013 1.00 81.62 85 ASP A CA 1
ATOM 662 C C . ASP A 1 85 ? 6.873 19.032 -9.917 1.00 81.62 85 ASP A C 1
ATOM 664 O O . ASP A 1 85 ? 6.708 20.233 -10.129 1.00 81.62 85 ASP A O 1
ATOM 668 N N . ALA A 1 86 ? 6.011 18.133 -10.405 1.00 84.56 86 ALA A N 1
ATOM 669 C CA . ALA A 1 86 ? 4.858 18.485 -11.245 1.00 84.56 86 ALA A CA 1
ATOM 670 C C . ALA A 1 86 ? 3.743 19.270 -10.514 1.00 84.56 86 ALA A C 1
ATOM 672 O O . ALA A 1 86 ? 2.788 19.724 -11.144 1.00 84.56 86 ALA A O 1
ATOM 673 N N . GLY A 1 87 ? 3.853 19.430 -9.193 1.00 86.06 87 GLY A N 1
ATOM 674 C CA . GLY A 1 87 ? 2.843 20.069 -8.355 1.00 86.06 87 GLY A CA 1
ATOM 675 C C . GLY A 1 87 ? 1.674 19.146 -7.998 1.00 86.06 87 GLY A C 1
ATOM 676 O O . GLY A 1 87 ? 1.754 17.923 -8.116 1.00 86.06 87 GLY A O 1
ATOM 677 N N . ALA A 1 88 ? 0.591 19.746 -7.499 1.00 89.19 88 ALA A N 1
ATOM 678 C CA . ALA A 1 88 ? -0.607 19.022 -7.086 1.00 89.19 88 ALA A CA 1
ATOM 679 C C . ALA A 1 88 ? -1.412 18.513 -8.290 1.00 89.19 88 ALA A C 1
ATOM 681 O O . ALA A 1 88 ? -1.449 19.147 -9.343 1.00 89.19 88 ALA A O 1
ATOM 682 N N . TYR A 1 89 ? -2.114 17.397 -8.107 1.00 90.06 89 TYR A N 1
ATOM 683 C CA . TYR A 1 89 ? -3.042 16.870 -9.102 1.00 90.06 89 TYR A CA 1
ATOM 684 C C . TYR A 1 89 ? -4.178 17.864 -9.400 1.00 90.06 89 TYR A C 1
ATOM 686 O O . TYR A 1 89 ? -4.860 18.330 -8.486 1.00 90.06 89 TYR A O 1
ATOM 694 N N . ILE A 1 90 ? -4.399 18.154 -10.687 1.00 89.81 90 ILE A N 1
ATOM 695 C CA . ILE A 1 90 ? -5.401 19.125 -11.170 1.00 89.81 90 ILE A CA 1
ATOM 696 C C . ILE A 1 90 ? -6.529 18.498 -12.007 1.00 89.81 90 ILE A C 1
ATOM 698 O O . ILE A 1 90 ? -7.405 19.218 -12.480 1.00 89.81 90 ILE A O 1
ATOM 702 N N . GLY A 1 91 ? -6.530 17.175 -12.202 1.00 87.50 91 GLY A N 1
ATOM 703 C CA . GLY A 1 91 ? -7.626 16.475 -12.886 1.00 87.50 91 GLY A CA 1
ATOM 704 C C . GLY A 1 91 ? -7.637 16.558 -14.416 1.00 87.50 91 GLY A C 1
ATOM 705 O O . GLY A 1 91 ? -8.664 16.265 -15.019 1.00 87.50 91 GLY A O 1
ATOM 706 N N . ASN A 1 92 ? -6.534 16.952 -15.058 1.00 85.62 92 ASN A N 1
ATOM 707 C CA . ASN A 1 92 ? -6.429 17.041 -16.523 1.00 85.62 92 ASN A CA 1
ATOM 708 C C . ASN A 1 92 ? -5.600 15.906 -17.158 1.00 85.62 92 ASN A C 1
ATOM 710 O O . ASN A 1 92 ? -5.231 15.996 -18.329 1.00 85.62 92 ASN A O 1
ATOM 714 N N . GLU A 1 93 ? -5.296 14.861 -16.391 1.00 83.50 93 GLU A N 1
ATOM 715 C CA . GLU A 1 93 ? -4.467 13.746 -16.837 1.00 83.50 93 GLU A CA 1
ATOM 716 C C . GLU A 1 93 ? -5.243 12.813 -17.771 1.00 83.50 93 GLU A C 1
ATOM 718 O O . GLU A 1 93 ? -6.416 12.499 -17.556 1.00 83.50 93 GLU A O 1
ATOM 723 N N . THR A 1 94 ? -4.574 12.310 -18.804 1.00 87.50 94 THR A N 1
ATOM 724 C CA . THR A 1 94 ? -5.122 11.238 -19.639 1.00 87.50 94 THR A CA 1
ATOM 725 C C . THR A 1 94 ? -4.776 9.887 -19.029 1.00 87.50 94 THR A C 1
ATOM 727 O O . THR A 1 94 ? -3.608 9.496 -19.001 1.00 87.50 94 THR A O 1
ATOM 730 N N . PHE A 1 95 ? -5.784 9.150 -18.571 1.00 91.19 95 PHE A N 1
ATOM 731 C CA . PHE A 1 95 ? -5.577 7.824 -17.998 1.00 91.19 95 PHE A CA 1
ATOM 732 C C . PHE A 1 95 ? -5.335 6.758 -19.068 1.00 91.19 95 PHE A C 1
ATOM 734 O O . PHE A 1 95 ? -5.944 6.764 -20.141 1.00 91.19 95 PHE A O 1
ATOM 741 N N . ALA A 1 96 ? -4.479 5.788 -18.749 1.00 91.31 96 ALA A N 1
ATOM 742 C CA . ALA A 1 96 ? -4.338 4.590 -19.564 1.00 91.31 96 ALA A CA 1
ATOM 743 C C . ALA A 1 96 ? -5.648 3.783 -19.550 1.00 91.31 96 ALA A C 1
ATOM 745 O O . ALA A 1 96 ? -6.246 3.586 -18.495 1.00 91.31 96 ALA A O 1
ATOM 746 N N . ALA A 1 97 ? -6.064 3.246 -20.702 1.00 94.19 97 ALA A N 1
ATOM 747 C CA . ALA A 1 97 ? -7.278 2.425 -20.796 1.00 94.19 97 ALA A CA 1
ATOM 748 C C . ALA A 1 97 ? -7.208 1.146 -19.937 1.00 94.19 97 ALA A C 1
ATOM 750 O O . ALA A 1 97 ? -8.227 0.656 -19.459 1.00 94.19 97 ALA A O 1
ATOM 751 N N . VAL A 1 98 ? -5.998 0.613 -19.729 1.00 94.88 98 VAL A N 1
ATOM 752 C CA . VAL A 1 98 ? -5.734 -0.544 -18.865 1.00 94.88 98 VAL A CA 1
ATOM 753 C C . VAL A 1 98 ? -4.571 -0.202 -17.926 1.00 94.88 98 VAL A C 1
ATOM 755 O O . VAL A 1 98 ? -3.415 -0.485 -18.250 1.00 94.88 98 VAL A O 1
ATOM 758 N N . PRO A 1 99 ? -4.839 0.444 -16.775 1.00 94.88 99 PRO A N 1
ATOM 759 C CA . PRO A 1 99 ? -3.799 0.777 -15.811 1.00 94.88 99 PRO A CA 1
ATOM 760 C C . PRO A 1 99 ? -3.208 -0.476 -15.163 1.00 94.88 99 PRO A C 1
ATOM 762 O O . PRO A 1 99 ? -3.907 -1.467 -14.923 1.00 94.88 99 PRO A O 1
ATOM 765 N N . VAL A 1 100 ? -1.921 -0.421 -14.814 1.00 93.94 100 VAL A N 1
ATOM 766 C CA . VAL A 1 100 ? -1.283 -1.498 -14.050 1.00 93.94 100 VAL A CA 1
ATOM 767 C C . VAL A 1 100 ? -1.952 -1.638 -12.683 1.00 93.94 100 VAL A C 1
ATOM 769 O O . VAL A 1 100 ? -2.278 -0.643 -12.034 1.00 93.94 100 VAL A O 1
ATOM 772 N N . ARG A 1 101 ? -2.131 -2.882 -12.231 1.00 96.38 101 ARG A N 1
ATOM 773 C CA . ARG A 1 101 ? -2.613 -3.187 -10.882 1.00 96.38 101 ARG A CA 1
ATOM 774 C C . ARG A 1 101 ? -1.472 -3.668 -10.000 1.00 96.38 101 ARG A C 1
ATOM 776 O O . ARG A 1 101 ? -0.715 -4.546 -10.409 1.00 96.38 101 ARG A O 1
ATOM 783 N N . ARG A 1 102 ? -1.340 -3.085 -8.812 1.00 95.25 102 ARG A N 1
ATOM 784 C CA . ARG A 1 102 ? -0.352 -3.463 -7.785 1.00 95.25 102 ARG A CA 1
ATOM 785 C C . ARG A 1 102 ? -0.781 -2.945 -6.414 1.00 95.25 102 ARG A C 1
ATOM 787 O O . ARG A 1 102 ? -1.769 -2.229 -6.319 1.00 95.25 102 ARG A O 1
ATOM 794 N N . ASP A 1 103 ? -0.061 -3.330 -5.368 1.00 96.75 103 ASP A N 1
ATOM 795 C CA . ASP A 1 103 ? -0.348 -2.938 -3.980 1.00 96.75 103 ASP A CA 1
ATOM 796 C C . ASP A 1 103 ? 0.578 -1.836 -3.445 1.00 96.75 103 ASP A C 1
ATOM 798 O O . ASP A 1 103 ? 0.296 -1.251 -2.406 1.00 96.75 103 ASP A O 1
ATOM 802 N N . THR A 1 104 ? 1.680 -1.560 -4.145 1.00 93.69 104 THR A N 1
ATOM 803 C CA . THR A 1 104 ? 2.721 -0.622 -3.726 1.00 93.69 104 THR A CA 1
ATOM 804 C C . THR A 1 104 ? 3.081 0.287 -4.887 1.00 93.69 104 THR A C 1
ATOM 806 O O . THR A 1 104 ? 3.419 -0.186 -5.976 1.00 93.69 104 THR 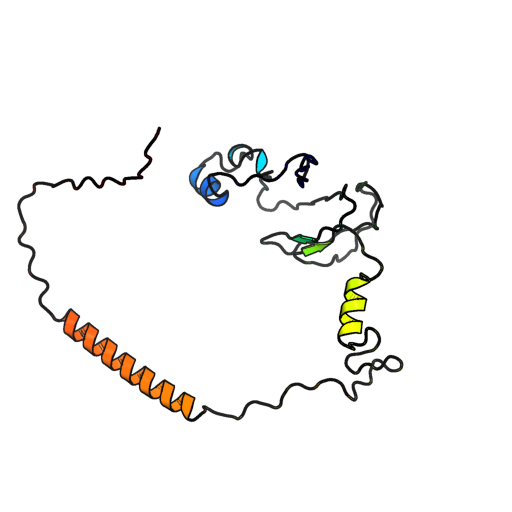A O 1
ATOM 809 N N . PHE A 1 105 ? 3.023 1.598 -4.679 1.00 90.62 105 PHE A N 1
ATOM 810 C CA . PHE A 1 105 ? 3.219 2.584 -5.733 1.00 90.62 105 PHE A CA 1
ATOM 811 C C . PHE A 1 105 ? 4.082 3.749 -5.262 1.00 90.62 105 PHE A C 1
ATOM 813 O O . PHE A 1 105 ? 3.870 4.296 -4.186 1.00 90.62 105 PHE A O 1
ATOM 820 N N . MET A 1 106 ? 5.076 4.111 -6.072 1.00 88.75 106 MET A N 1
ATOM 821 C CA . MET A 1 106 ? 5.945 5.255 -5.801 1.00 88.75 106 MET A CA 1
ATOM 822 C C . MET A 1 106 ? 5.217 6.554 -6.150 1.00 88.75 106 MET A C 1
ATOM 824 O O . MET A 1 106 ? 4.666 6.645 -7.249 1.00 88.75 106 MET A O 1
ATOM 828 N N . SER A 1 107 ? 5.263 7.542 -5.252 1.00 81.94 107 SER A N 1
ATOM 829 C CA . SER A 1 107 ? 4.563 8.826 -5.395 1.00 81.94 107 SER A CA 1
ATOM 830 C C . SER A 1 107 ? 4.908 9.589 -6.677 1.00 81.94 107 SER A C 1
ATOM 832 O O . SER A 1 107 ? 4.029 10.199 -7.276 1.00 81.94 107 SER A O 1
ATOM 834 N N . THR A 1 108 ? 6.159 9.518 -7.134 1.00 77.75 108 THR A N 1
ATOM 835 C CA . THR A 1 108 ? 6.629 10.201 -8.345 1.00 77.75 108 THR A CA 1
ATOM 836 C C . THR A 1 108 ? 7.288 9.241 -9.331 1.00 77.75 108 THR A C 1
ATOM 838 O O . THR A 1 108 ? 7.772 8.148 -8.994 1.00 77.75 108 THR A O 1
ATOM 841 N N . LEU A 1 109 ? 7.256 9.619 -10.607 1.00 68.19 109 LEU A N 1
ATOM 842 C CA . LEU A 1 109 ? 7.967 8.927 -11.671 1.00 68.19 109 LEU A CA 1
ATOM 843 C C . LEU A 1 109 ? 9.467 9.221 -11.551 1.00 68.19 109 LEU A C 1
ATOM 845 O O . LEU A 1 109 ? 9.937 10.260 -11.993 1.00 68.19 109 LEU A O 1
ATOM 849 N N . ALA A 1 110 ? 10.224 8.273 -10.997 1.00 61.12 110 ALA A N 1
ATOM 850 C CA . ALA A 1 110 ? 11.677 8.272 -11.116 1.00 61.12 110 ALA A CA 1
ATOM 851 C C . ALA A 1 110 ? 12.058 7.851 -12.546 1.00 61.12 110 ALA A C 1
ATOM 853 O O . ALA A 1 110 ? 12.089 6.661 -12.868 1.00 61.12 110 ALA A O 1
ATOM 854 N N . LEU A 1 111 ? 12.295 8.825 -13.418 1.00 67.25 111 LEU A N 1
ATOM 855 C CA . LEU A 1 111 ? 13.017 8.627 -14.672 1.00 67.25 111 LEU A CA 1
ATOM 856 C C . LEU A 1 111 ? 14.296 9.454 -14.558 1.00 67.25 111 LEU A C 1
ATOM 858 O O . LEU A 1 111 ? 14.204 10.676 -14.662 1.00 67.25 111 LEU A O 1
ATOM 862 N N . PRO A 1 112 ? 15.465 8.839 -14.293 1.00 70.56 112 PRO A N 1
ATOM 863 C CA . PRO A 1 112 ? 15.870 7.448 -14.548 1.00 70.56 112 PRO A CA 1
ATOM 864 C C . PRO A 1 112 ? 15.903 6.543 -13.296 1.00 70.56 112 PRO A C 1
ATOM 866 O O . PRO A 1 112 ? 15.631 6.978 -12.177 1.00 70.56 112 PRO A O 1
ATOM 869 N N . LEU A 1 113 ? 16.253 5.262 -13.497 1.00 72.81 113 LEU A N 1
ATOM 870 C CA . LEU A 1 113 ? 16.549 4.298 -12.426 1.00 72.81 113 LEU A CA 1
ATOM 871 C C . LEU A 1 113 ? 17.534 4.923 -11.412 1.00 72.81 113 LEU A C 1
ATOM 873 O O . LEU A 1 113 ? 18.537 5.491 -11.852 1.00 72.81 113 LEU A O 1
ATOM 877 N N . PRO A 1 114 ? 17.281 4.852 -10.087 1.00 77.12 114 PRO A N 1
ATOM 878 C CA . PRO A 1 114 ? 18.118 5.530 -9.100 1.00 77.12 114 PRO A CA 1
ATOM 879 C C . PRO A 1 114 ? 19.603 5.151 -9.231 1.00 77.12 114 PRO A C 1
ATOM 881 O O . PRO A 1 114 ? 19.901 3.959 -9.365 1.00 77.12 114 PRO A O 1
ATOM 884 N N . PRO A 1 115 ? 20.540 6.117 -9.144 1.00 82.69 115 PRO A N 1
ATOM 885 C CA . PRO A 1 115 ? 21.974 5.844 -9.243 1.00 82.69 115 PRO A CA 1
ATOM 886 C C . PRO A 1 115 ? 22.461 4.780 -8.257 1.00 82.69 115 PRO A C 1
ATOM 888 O O . PRO A 1 115 ? 23.282 3.950 -8.628 1.00 82.69 115 PRO A O 1
ATOM 891 N N . ASP A 1 116 ? 21.897 4.734 -7.047 1.00 83.62 116 ASP A N 1
ATOM 892 C CA . ASP A 1 116 ? 22.236 3.723 -6.036 1.00 83.62 116 ASP A CA 1
ATOM 893 C C . ASP A 1 116 ? 21.909 2.296 -6.491 1.00 83.62 116 ASP A C 1
ATOM 895 O O . ASP A 1 116 ? 22.645 1.358 -6.190 1.00 83.62 116 ASP A O 1
ATOM 899 N N . HIS A 1 117 ? 20.832 2.116 -7.260 1.00 85.12 117 HIS A N 1
ATOM 900 C CA . HIS A 1 117 ? 20.480 0.810 -7.809 1.00 85.12 117 HIS A CA 1
ATOM 901 C C . HIS A 1 117 ? 21.491 0.374 -8.876 1.00 85.12 117 HIS A C 1
ATOM 903 O O . HIS A 1 117 ? 21.975 -0.756 -8.851 1.00 85.12 117 HIS A O 1
ATOM 909 N N . LEU A 1 118 ? 21.871 1.292 -9.770 1.00 90.00 118 LEU A N 1
ATOM 910 C CA . LEU A 1 118 ? 22.916 1.043 -10.767 1.00 90.00 118 LEU A CA 1
ATOM 911 C C . LEU A 1 118 ? 24.283 0.795 -10.107 1.00 90.00 118 LEU A C 1
ATOM 913 O O . LEU A 1 118 ? 25.026 -0.083 -10.546 1.00 90.00 118 LEU A O 1
ATOM 917 N N . ALA A 1 119 ? 24.599 1.517 -9.029 1.00 91.75 119 ALA A N 1
ATOM 918 C CA . ALA A 1 119 ? 25.816 1.329 -8.247 1.00 91.75 119 ALA A CA 1
ATOM 919 C C . ALA A 1 119 ? 25.842 -0.042 -7.555 1.00 91.75 119 ALA A C 1
ATOM 921 O O . ALA A 1 119 ? 26.879 -0.701 -7.564 1.00 91.75 119 ALA A O 1
ATOM 922 N N . ALA A 1 120 ? 24.709 -0.509 -7.022 1.00 92.50 120 ALA A N 1
ATOM 923 C CA . ALA A 1 120 ? 24.592 -1.845 -6.443 1.00 92.50 120 ALA A CA 1
ATOM 924 C C . ALA A 1 120 ? 24.802 -2.953 -7.491 1.00 92.50 120 ALA A C 1
ATOM 926 O O . ALA A 1 120 ? 25.532 -3.908 -7.228 1.00 92.50 120 ALA A O 1
ATOM 927 N N . CYS A 1 121 ? 24.228 -2.812 -8.693 1.00 92.94 121 CYS A N 1
ATOM 928 C CA . CYS A 1 121 ? 24.486 -3.740 -9.801 1.00 92.94 121 CYS A CA 1
ATOM 929 C C . CYS A 1 121 ? 25.968 -3.743 -10.201 1.00 92.94 121 CYS A C 1
ATOM 931 O O . CYS A 1 121 ? 26.570 -4.810 -10.313 1.00 92.94 121 CYS A O 1
ATOM 933 N N . SER A 1 122 ? 26.572 -2.559 -10.340 1.00 94.19 122 SER A N 1
ATOM 934 C CA . SER A 1 122 ? 27.996 -2.401 -10.661 1.00 94.19 122 SER A CA 1
ATOM 935 C C . SER A 1 122 ? 28.903 -3.043 -9.603 1.00 94.19 122 SER A C 1
ATOM 937 O O . SER A 1 122 ? 29.815 -3.793 -9.943 1.00 94.19 122 SER A O 1
ATOM 939 N N . ALA A 1 123 ? 28.600 -2.856 -8.313 1.00 95.88 123 ALA A N 1
ATOM 940 C CA . ALA A 1 123 ? 29.347 -3.459 -7.206 1.00 95.88 123 ALA A CA 1
ATOM 941 C C . ALA A 1 123 ? 29.308 -4.999 -7.207 1.00 95.88 123 ALA A C 1
ATOM 943 O O . ALA A 1 123 ? 30.213 -5.640 -6.673 1.00 95.88 123 ALA A O 1
ATOM 944 N N . LEU A 1 124 ? 28.277 -5.594 -7.813 1.00 95.50 124 LEU A N 1
ATOM 945 C CA . LEU A 1 124 ? 28.115 -7.041 -7.954 1.00 95.50 124 LEU A CA 1
ATOM 946 C C . LEU A 1 124 ? 28.530 -7.566 -9.339 1.00 95.50 124 LEU A C 1
ATOM 948 O O . LEU A 1 124 ? 28.342 -8.750 -9.609 1.00 95.50 124 LEU A O 1
ATOM 952 N N . ASN A 1 125 ? 29.096 -6.718 -10.209 1.00 93.38 125 ASN A N 1
ATOM 953 C CA . ASN A 1 125 ? 29.396 -7.034 -11.612 1.00 93.38 125 ASN A CA 1
ATOM 954 C C . ASN A 1 125 ? 28.177 -7.582 -12.381 1.00 93.38 125 ASN A C 1
ATOM 956 O O . ASN A 1 125 ? 28.312 -8.448 -13.246 1.00 93.38 125 ASN A O 1
ATOM 960 N N . ILE A 1 126 ? 26.979 -7.093 -12.052 1.00 93.19 126 ILE A N 1
ATOM 961 C CA . ILE A 1 126 ? 25.738 -7.477 -12.723 1.00 93.19 126 ILE A CA 1
ATOM 962 C C . ILE A 1 126 ? 25.513 -6.519 -13.901 1.00 93.19 126 ILE A C 1
ATOM 964 O O . ILE A 1 126 ? 25.406 -5.309 -13.676 1.00 93.19 126 ILE A O 1
ATOM 968 N N . PRO A 1 127 ? 25.421 -7.023 -15.146 1.00 91.00 127 PRO A N 1
ATOM 969 C CA . PRO A 1 127 ? 25.144 -6.183 -16.303 1.00 91.00 127 PRO A CA 1
ATOM 970 C C . PRO A 1 127 ? 23.743 -5.565 -16.205 1.00 91.00 127 PRO A C 1
ATOM 972 O O . PRO A 1 127 ? 22.774 -6.225 -15.835 1.00 91.00 127 PRO A O 1
ATOM 975 N N . THR A 1 128 ? 23.635 -4.282 -16.550 1.00 90.69 128 THR A N 1
ATOM 976 C CA . THR A 1 128 ? 22.375 -3.512 -16.552 1.00 90.69 128 THR A CA 1
ATOM 977 C C . THR A 1 128 ? 21.807 -3.306 -17.960 1.00 90.69 128 THR A C 1
ATOM 979 O O . THR A 1 128 ? 20.795 -2.628 -18.133 1.00 90.69 128 THR A O 1
ATOM 982 N N . VAL A 1 129 ? 22.457 -3.897 -18.965 1.00 90.06 129 VAL A N 1
ATOM 983 C CA . VAL A 1 129 ? 22.081 -3.886 -20.381 1.00 90.06 129 VAL A CA 1
ATOM 984 C C . VAL A 1 129 ? 22.246 -5.305 -20.923 1.00 90.06 129 VAL A C 1
ATOM 986 O O . VAL A 1 129 ? 23.151 -6.024 -20.507 1.00 90.06 129 VAL A O 1
ATOM 989 N N . GLY A 1 130 ? 21.372 -5.695 -21.849 1.00 91.81 130 GLY A N 1
ATOM 990 C CA . GLY A 1 130 ? 21.366 -7.019 -22.468 1.00 91.81 130 GLY A CA 1
ATOM 991 C C . GLY A 1 130 ? 20.267 -7.937 -21.930 1.00 91.81 130 GLY A C 1
ATOM 992 O O . GLY A 1 130 ? 19.481 -7.563 -21.058 1.00 91.81 130 GLY A O 1
ATOM 993 N N . ASN A 1 131 ? 20.158 -9.128 -22.515 1.00 93.12 131 ASN A N 1
ATOM 994 C CA . ASN A 1 131 ? 19.175 -10.147 -22.136 1.00 93.12 131 ASN A CA 1
ATOM 995 C C . ASN A 1 131 ? 19.650 -11.019 -20.948 1.00 93.12 131 ASN A C 1
ATOM 997 O O . ASN A 1 131 ? 20.642 -10.714 -20.294 1.00 93.12 131 ASN A O 1
ATOM 1001 N N . ALA A 1 132 ? 18.964 -12.137 -20.672 1.00 90.81 132 ALA A N 1
ATOM 1002 C CA . ALA A 1 132 ? 19.307 -13.046 -19.568 1.00 90.81 132 ALA A CA 1
ATOM 1003 C C . ALA A 1 132 ? 20.711 -13.687 -19.665 1.00 90.81 132 ALA A C 1
ATOM 1005 O O . ALA A 1 132 ? 21.216 -14.182 -18.660 1.00 90.81 132 ALA A O 1
ATOM 1006 N N . ALA A 1 133 ? 21.336 -13.671 -20.847 1.00 92.50 133 ALA A N 1
ATOM 1007 C CA . ALA A 1 133 ? 22.715 -14.108 -21.073 1.00 92.50 133 ALA A CA 1
ATOM 1008 C C . ALA A 1 133 ? 23.722 -12.938 -21.117 1.00 92.50 133 ALA A C 1
ATOM 1010 O O . ALA A 1 133 ? 24.917 -13.165 -21.279 1.00 92.50 133 ALA A O 1
ATOM 1011 N N . GLY A 1 134 ? 23.261 -11.688 -20.982 1.00 91.75 134 GLY A N 1
ATOM 1012 C CA . GLY A 1 134 ? 24.089 -10.487 -21.113 1.00 91.75 134 GLY A CA 1
ATOM 1013 C C . GLY A 1 134 ? 24.332 -10.036 -22.558 1.00 91.75 134 GLY A C 1
ATOM 1014 O O . GLY A 1 134 ? 25.151 -9.150 -22.778 1.00 91.75 134 GLY A O 1
ATOM 1015 N N . ASN A 1 135 ? 23.624 -10.602 -23.542 1.00 92.38 135 ASN A N 1
ATOM 1016 C CA . ASN A 1 135 ? 23.747 -10.201 -24.944 1.00 92.38 135 ASN A CA 1
ATOM 1017 C C . ASN A 1 135 ? 22.930 -8.930 -25.222 1.00 92.38 135 ASN A C 1
ATOM 1019 O O . ASN A 1 135 ? 21.715 -8.909 -25.009 1.00 92.38 135 ASN A O 1
ATOM 1023 N N . ASP A 1 136 ? 23.588 -7.886 -25.725 1.00 93.44 136 ASP A N 1
ATOM 1024 C CA . ASP A 1 136 ? 23.016 -6.561 -26.017 1.00 93.44 136 ASP A CA 1
ATOM 1025 C C . ASP A 1 136 ? 22.823 -6.280 -27.521 1.00 93.44 136 ASP A C 1
ATOM 1027 O O . ASP A 1 136 ? 22.109 -5.347 -27.888 1.00 93.44 136 ASP A O 1
ATOM 1031 N N . VAL A 1 137 ? 23.394 -7.113 -28.400 1.00 91.75 137 VAL A N 1
ATOM 1032 C CA . VAL A 1 137 ? 23.196 -7.044 -29.860 1.00 91.75 137 VAL A CA 1
ATOM 1033 C C . VAL A 1 137 ? 22.038 -7.933 -30.313 1.00 91.75 137 VAL A C 1
ATOM 1035 O O . VAL A 1 137 ? 21.127 -7.476 -31.001 1.00 91.75 137 VAL A O 1
ATOM 1038 N N . ASN A 1 138 ? 22.051 -9.212 -29.926 1.00 91.06 138 ASN A N 1
ATOM 1039 C CA . ASN A 1 138 ? 20.991 -10.163 -30.250 1.00 91.06 138 ASN A CA 1
ATOM 1040 C C . ASN A 1 138 ? 20.285 -10.632 -28.975 1.00 91.06 138 ASN A C 1
ATOM 1042 O O . ASN A 1 138 ? 20.683 -11.606 -28.344 1.00 91.06 138 ASN A O 1
ATOM 1046 N N . PHE A 1 139 ? 19.179 -9.971 -28.640 1.00 92.19 139 PHE A N 1
ATOM 1047 C CA . PHE A 1 139 ? 18.391 -10.267 -27.441 1.00 92.19 139 PHE A CA 1
ATOM 1048 C C . PHE A 1 139 ? 17.754 -11.666 -27.432 1.00 92.19 139 PHE A C 1
ATOM 1050 O O . PHE A 1 139 ? 17.299 -12.111 -26.378 1.00 92.19 139 PHE A O 1
ATOM 1057 N N . THR A 1 140 ? 17.717 -12.369 -28.568 1.00 94.50 140 THR A N 1
ATOM 1058 C CA . THR A 1 140 ? 17.177 -13.740 -28.649 1.00 94.50 140 THR A CA 1
ATOM 1059 C C . THR A 1 140 ? 18.218 -14.826 -28.387 1.00 94.50 140 THR A C 1
ATOM 1061 O O . THR A 1 140 ? 17.842 -15.968 -28.134 1.00 94.50 140 THR A O 1
ATOM 1064 N N . ASP A 1 141 ? 19.511 -14.491 -28.408 1.00 93.81 141 ASP A N 1
ATOM 1065 C CA . ASP A 1 141 ? 20.577 -15.444 -28.109 1.00 93.81 141 ASP A CA 1
ATOM 1066 C C . ASP A 1 141 ? 20.747 -15.594 -26.594 1.00 93.81 141 ASP A C 1
ATOM 1068 O O . ASP A 1 141 ? 21.198 -14.675 -25.912 1.00 93.81 141 ASP A O 1
ATOM 1072 N N . LEU A 1 142 ? 20.365 -16.754 -26.064 1.00 92.00 142 LEU A N 1
ATOM 1073 C CA . LEU A 1 142 ? 20.454 -17.085 -24.640 1.00 92.00 142 LEU A CA 1
ATOM 1074 C C . LEU A 1 142 ? 21.674 -17.957 -24.311 1.00 92.00 142 LEU A C 1
ATOM 1076 O O . LEU A 1 142 ? 21.754 -18.516 -23.217 1.00 92.00 142 LEU A O 1
ATOM 1080 N N . THR A 1 143 ? 22.625 -18.094 -25.236 1.00 91.25 143 THR A N 1
ATOM 1081 C CA . THR A 1 143 ? 23.849 -18.863 -24.998 1.00 91.25 143 THR A CA 1
ATOM 1082 C C . THR A 1 143 ? 24.615 -18.273 -23.811 1.00 91.25 143 THR A C 1
ATOM 1084 O O . THR A 1 143 ? 25.044 -17.125 -23.857 1.00 91.25 143 THR A O 1
ATOM 1087 N N . GLY A 1 144 ? 24.791 -19.058 -22.743 1.00 88.00 144 GLY A N 1
ATOM 1088 C CA . GLY A 1 144 ? 25.448 -18.616 -21.506 1.00 88.00 144 GLY A CA 1
ATOM 1089 C C . GLY A 1 144 ? 24.502 -18.104 -20.415 1.00 88.00 144 GLY A C 1
ATOM 1090 O O . GLY A 1 144 ? 24.978 -17.734 -19.342 1.00 88.00 144 GLY A O 1
ATOM 1091 N N . ALA A 1 145 ? 23.183 -18.120 -20.643 1.00 91.50 145 ALA A N 1
ATOM 1092 C CA . ALA A 1 145 ? 22.210 -17.856 -19.589 1.00 91.50 145 ALA A CA 1
ATOM 1093 C C . ALA A 1 145 ? 22.325 -18.896 -18.450 1.00 91.50 145 ALA A C 1
ATOM 1095 O O . ALA A 1 145 ? 22.627 -20.067 -18.703 1.00 91.50 145 ALA A O 1
ATOM 1096 N N . PRO A 1 146 ? 22.090 -18.497 -17.188 1.00 90.00 146 PRO A N 1
ATOM 1097 C CA . PRO A 1 146 ? 22.109 -19.420 -16.063 1.00 90.00 146 PRO A CA 1
ATOM 1098 C C . PRO A 1 146 ? 20.967 -20.439 -16.173 1.00 90.00 146 PRO A C 1
ATOM 1100 O O . PRO A 1 146 ? 19.792 -20.078 -16.199 1.00 90.00 146 PRO A O 1
ATOM 1103 N N . GLU A 1 147 ? 21.326 -21.719 -16.191 1.00 88.38 147 GLU A N 1
ATOM 1104 C CA . GLU A 1 147 ? 20.387 -22.842 -16.176 1.00 88.38 147 GLU A CA 1
ATOM 1105 C C . GLU A 1 147 ? 20.061 -23.262 -14.731 1.00 88.38 147 GLU A C 1
ATOM 1107 O O . GLU A 1 147 ? 20.904 -23.123 -13.832 1.00 88.38 147 GLU A O 1
ATOM 1112 N N . PRO A 1 148 ? 18.853 -23.792 -14.465 1.00 86.88 148 PRO A N 1
ATOM 1113 C CA . PRO A 1 148 ? 18.519 -24.320 -13.152 1.00 86.88 148 PRO A CA 1
ATOM 1114 C C . PRO A 1 148 ? 19.444 -25.491 -12.779 1.00 86.88 148 PRO A C 1
ATOM 1116 O O . PRO A 1 148 ? 19.955 -26.196 -13.656 1.00 86.88 148 PRO A O 1
ATOM 1119 N N . PRO A 1 149 ? 19.645 -25.757 -11.473 1.00 84.56 149 PRO A N 1
ATOM 1120 C CA . PRO A 1 149 ? 20.338 -26.964 -11.050 1.00 84.56 149 PRO A CA 1
ATOM 1121 C C . PRO A 1 149 ? 19.619 -28.198 -11.606 1.00 84.56 149 PRO A C 1
ATOM 1123 O O . PRO A 1 149 ? 18.396 -28.208 -11.762 1.00 84.56 149 PRO A O 1
ATOM 1126 N N . GLY A 1 150 ? 20.391 -29.247 -11.898 1.00 84.44 150 GLY A N 1
ATOM 1127 C CA . GLY A 1 150 ? 19.850 -30.507 -12.400 1.00 84.44 150 GLY A CA 1
ATOM 1128 C C . GLY A 1 150 ? 18.746 -31.069 -11.499 1.00 84.44 150 GLY A C 1
ATOM 1129 O O . GLY A 1 150 ? 18.660 -30.756 -10.309 1.00 84.44 150 GLY A O 1
ATOM 1130 N N . GLN A 1 151 ? 17.891 -31.913 -12.075 1.00 82.69 151 GLN A N 1
ATOM 1131 C CA . GLN A 1 151 ? 16.786 -32.533 -11.347 1.00 82.69 151 GLN A CA 1
ATOM 1132 C C . GLN A 1 151 ? 17.285 -33.242 -10.080 1.00 82.69 151 GLN A C 1
ATOM 1134 O O . GLN A 1 151 ? 18.315 -33.919 -10.089 1.00 82.69 151 GLN A O 1
ATOM 1139 N N . LEU A 1 152 ? 16.537 -33.088 -8.985 1.00 79.25 152 LEU A N 1
ATOM 1140 C CA . LEU A 1 152 ? 16.828 -33.782 -7.733 1.00 7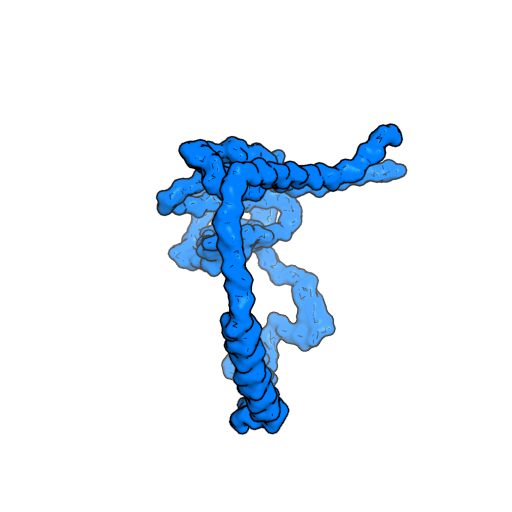9.25 152 LEU A CA 1
ATOM 1141 C C . LEU A 1 152 ? 16.813 -35.307 -7.959 1.00 79.25 152 LEU A C 1
ATOM 1143 O O . LEU A 1 152 ? 15.999 -35.793 -8.750 1.00 79.25 152 LEU A O 1
ATOM 1147 N N . PRO A 1 153 ? 17.678 -36.079 -7.270 1.00 81.69 153 PRO A N 1
ATOM 1148 C CA . PRO A 1 153 ? 17.685 -37.531 -7.391 1.00 81.69 153 PRO A CA 1
ATOM 1149 C C . PRO A 1 153 ? 16.307 -38.098 -7.038 1.00 81.69 153 PRO A C 1
ATOM 1151 O O . PRO A 1 153 ? 15.685 -37.691 -6.057 1.00 81.69 153 PRO A O 1
ATOM 1154 N N . ALA A 1 154 ? 15.830 -39.045 -7.844 1.00 82.75 154 ALA A N 1
ATOM 1155 C CA . ALA A 1 154 ? 14.535 -39.669 -7.624 1.00 82.75 154 ALA A CA 1
ATOM 1156 C C . ALA A 1 154 ? 14.527 -40.488 -6.318 1.00 82.75 154 ALA A C 1
ATOM 1158 O O . ALA A 1 154 ? 15.416 -41.307 -6.081 1.00 82.75 154 ALA A O 1
ATOM 1159 N N . GLY A 1 155 ? 13.482 -40.309 -5.505 1.00 81.75 155 GLY A N 1
ATOM 1160 C CA . GLY A 1 155 ? 13.200 -41.132 -4.325 1.00 81.75 155 GLY A CA 1
ATOM 1161 C C . GLY A 1 155 ? 13.558 -40.498 -2.977 1.00 81.75 155 GLY A C 1
ATOM 1162 O O . GLY A 1 155 ? 14.075 -39.388 -2.879 1.00 81.75 155 GLY A O 1
ATOM 1163 N N . PHE A 1 156 ? 13.238 -41.219 -1.900 1.00 78.25 156 PHE A N 1
ATOM 1164 C CA . PHE A 1 156 ? 13.575 -40.805 -0.540 1.00 78.25 156 PHE A CA 1
ATOM 1165 C C . PHE A 1 156 ? 15.045 -41.094 -0.241 1.00 78.25 156 PHE A C 1
ATOM 1167 O O . PHE A 1 156 ? 15.552 -42.180 -0.518 1.00 78.25 156 PHE A O 1
ATOM 1174 N N . THR A 1 157 ? 15.726 -40.146 0.402 1.00 84.94 157 THR A N 1
ATOM 1175 C CA . THR A 1 157 ? 17.051 -40.418 0.968 1.00 84.94 157 THR A CA 1
ATOM 1176 C C . THR A 1 157 ? 16.936 -41.467 2.079 1.00 84.94 157 THR A C 1
ATOM 1178 O O . THR A 1 157 ? 15.918 -41.534 2.771 1.00 84.94 157 THR A O 1
ATOM 1181 N N . ALA A 1 158 ? 17.990 -42.253 2.320 1.00 87.56 158 ALA A N 1
ATOM 1182 C CA . ALA A 1 158 ? 18.010 -43.219 3.426 1.00 87.56 158 ALA A CA 1
ATOM 1183 C C . ALA A 1 158 ? 17.683 -42.556 4.781 1.00 87.56 158 ALA A C 1
ATOM 1185 O O . ALA A 1 158 ? 16.949 -43.114 5.592 1.00 87.56 158 ALA A O 1
ATOM 1186 N N . LYS A 1 159 ? 18.149 -41.315 4.987 1.00 87.81 159 LYS A N 1
ATOM 1187 C CA . LYS A 1 159 ? 17.797 -40.493 6.157 1.00 87.81 159 LYS A CA 1
ATOM 1188 C C . LYS A 1 159 ? 16.292 -40.208 6.233 1.00 87.81 159 LYS A C 1
ATOM 1190 O O . LYS A 1 159 ? 15.725 -40.270 7.318 1.00 87.81 159 LYS A O 1
ATOM 1195 N N . GLY A 1 160 ? 15.649 -39.934 5.096 1.00 88.19 160 GLY A N 1
ATOM 1196 C CA . GLY A 1 160 ? 14.203 -39.724 5.003 1.00 88.19 160 GLY A CA 1
ATOM 1197 C C . GLY A 1 160 ? 13.395 -40.976 5.347 1.00 88.19 160 GLY A C 1
ATOM 1198 O O . GLY A 1 160 ? 12.430 -40.888 6.101 1.00 88.19 160 GLY A O 1
ATOM 1199 N N . VAL A 1 161 ? 13.829 -42.149 4.877 1.00 91.81 161 VAL A N 1
ATOM 1200 C CA . VAL A 1 161 ? 13.187 -43.431 5.220 1.00 91.81 161 VAL A CA 1
ATOM 1201 C C . VAL A 1 161 ? 13.296 -43.715 6.720 1.00 91.81 161 VAL A C 1
ATOM 1203 O O . VAL A 1 161 ? 12.303 -44.061 7.357 1.00 91.81 161 VAL A O 1
ATOM 1206 N N . VAL A 1 162 ? 14.478 -43.514 7.310 1.00 94.12 162 VAL A N 1
ATOM 1207 C CA . VAL A 1 162 ? 14.685 -43.697 8.756 1.00 94.12 162 VAL A CA 1
ATOM 1208 C C . VAL A 1 162 ? 13.806 -42.734 9.558 1.00 94.12 162 VAL A C 1
ATOM 1210 O O . VAL A 1 162 ? 13.115 -43.166 10.478 1.00 94.12 162 VAL A O 1
ATOM 1213 N N . ALA A 1 163 ? 13.768 -41.451 9.187 1.00 92.25 163 ALA A N 1
ATOM 1214 C CA . ALA A 1 163 ? 12.926 -40.460 9.857 1.00 92.25 163 AL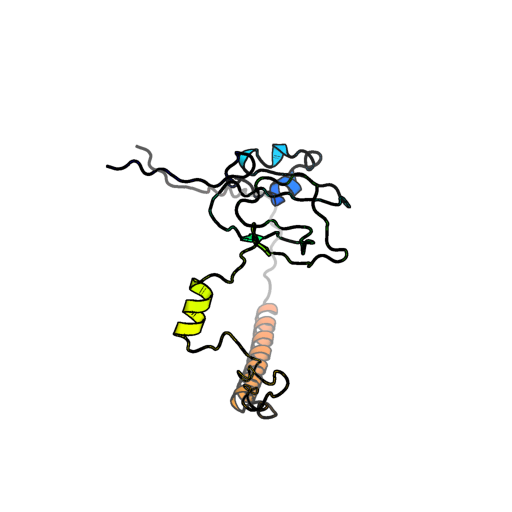A A CA 1
ATOM 1215 C C . ALA A 1 163 ? 11.432 -40.835 9.815 1.00 92.25 163 ALA A C 1
ATOM 1217 O O . ALA A 1 163 ? 10.741 -40.719 10.828 1.00 92.25 163 ALA A O 1
ATOM 1218 N N . PHE A 1 164 ? 10.949 -41.339 8.675 1.00 92.50 164 PHE A N 1
ATOM 1219 C CA . PHE A 1 164 ? 9.564 -41.784 8.516 1.00 92.50 164 PHE A CA 1
ATOM 1220 C C . PHE A 1 164 ? 9.222 -42.957 9.447 1.00 92.50 164 PHE A C 1
ATOM 1222 O O . PHE A 1 164 ? 8.223 -42.901 10.163 1.00 92.50 164 PHE A O 1
ATOM 1229 N N . LEU A 1 165 ? 10.083 -43.978 9.514 1.00 96.12 165 LEU A N 1
ATOM 1230 C CA . LEU A 1 165 ? 9.867 -45.140 10.383 1.00 96.12 165 LEU A CA 1
ATOM 1231 C C . LEU A 1 165 ? 9.812 -44.752 11.866 1.00 96.12 165 LEU A C 1
ATOM 1233 O O . LEU A 1 165 ? 8.901 -45.177 12.579 1.00 96.12 165 LEU A O 1
ATOM 1237 N N . PHE A 1 166 ? 10.738 -43.910 12.331 1.00 96.00 166 PHE A N 1
ATOM 1238 C CA . PHE A 1 166 ? 10.728 -43.440 13.720 1.00 96.00 166 PHE A CA 1
ATOM 1239 C C . PHE A 1 166 ? 9.504 -42.573 14.033 1.00 96.00 166 PHE A C 1
ATOM 1241 O O . PHE A 1 166 ? 8.930 -42.703 15.113 1.00 96.00 166 PHE A O 1
ATOM 1248 N N . SER A 1 167 ? 9.056 -41.743 13.086 1.00 95.62 167 SER A N 1
ATOM 1249 C CA . SER A 1 167 ? 7.828 -40.958 13.244 1.00 95.62 167 SER A CA 1
ATOM 1250 C C . SER A 1 167 ? 6.599 -41.856 13.427 1.00 95.62 167 SER A C 1
ATOM 1252 O O . SER A 1 167 ? 5.822 -41.638 14.359 1.00 95.62 167 SER A O 1
ATOM 1254 N N . CYS A 1 168 ? 6.465 -42.915 12.620 1.00 96.31 168 CYS A N 1
ATOM 1255 C CA . CYS A 1 168 ? 5.386 -43.893 12.771 1.00 96.31 168 CYS A CA 1
ATOM 1256 C C . CYS A 1 168 ? 5.431 -44.600 14.134 1.00 96.31 168 CYS A C 1
ATOM 1258 O O . CYS A 1 168 ? 4.398 -44.726 14.791 1.00 96.31 168 CYS A O 1
ATOM 1260 N N . LEU A 1 169 ? 6.614 -45.021 14.594 1.00 96.38 169 LEU A N 1
ATOM 1261 C CA . LEU A 1 16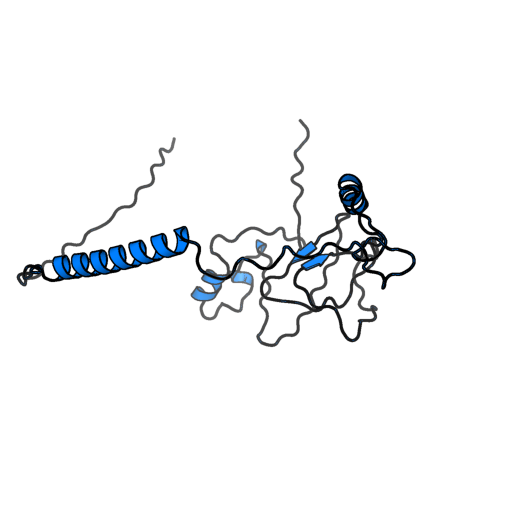9 ? 6.769 -45.676 15.898 1.00 96.38 169 LEU A CA 1
ATOM 1262 C C . LEU A 1 169 ? 6.371 -44.754 17.060 1.00 96.38 169 LEU A C 1
ATOM 1264 O O . LEU A 1 169 ? 5.634 -45.176 17.953 1.00 96.38 169 LEU A O 1
ATOM 1268 N N . CYS A 1 170 ? 6.794 -43.488 17.029 1.00 95.69 170 CYS A N 1
ATOM 1269 C CA . CYS A 1 170 ? 6.408 -42.500 18.038 1.00 95.69 170 CYS A CA 1
ATOM 1270 C C . CYS A 1 170 ? 4.900 -42.215 18.027 1.00 95.69 170 CYS A C 1
ATOM 1272 O O . CYS A 1 170 ? 4.312 -42.043 19.093 1.00 95.69 170 CYS A O 1
ATOM 1274 N N . ALA A 1 171 ? 4.262 -42.202 16.852 1.00 96.06 171 ALA A N 1
ATOM 1275 C CA . ALA A 1 171 ? 2.817 -42.021 16.744 1.00 96.06 171 ALA A CA 1
ATOM 1276 C C . ALA A 1 171 ? 2.054 -43.166 17.430 1.00 96.06 171 ALA A C 1
ATOM 1278 O O . ALA A 1 171 ? 1.165 -42.912 18.244 1.00 96.06 171 ALA A O 1
ATOM 1279 N N . PHE A 1 172 ? 2.440 -44.421 17.176 1.00 96.56 172 PHE A N 1
ATOM 1280 C CA . PHE A 1 172 ? 1.823 -45.573 17.840 1.00 96.56 172 PHE A CA 1
ATOM 1281 C C . PHE A 1 172 ? 2.081 -45.584 19.349 1.00 96.56 172 PHE A C 1
ATOM 1283 O O . PHE A 1 172 ? 1.155 -45.837 20.121 1.00 96.56 172 PHE A O 1
ATOM 1290 N N . ALA A 1 173 ? 3.299 -45.251 19.783 1.00 95.94 173 ALA A N 1
ATOM 1291 C CA . ALA A 1 173 ? 3.612 -45.120 21.203 1.00 95.94 173 ALA A CA 1
ATOM 1292 C C . ALA A 1 173 ? 2.772 -44.016 21.873 1.00 95.94 173 ALA A C 1
ATOM 1294 O O . ALA A 1 173 ? 2.216 -44.235 22.946 1.00 95.94 173 ALA A O 1
ATOM 1295 N N . GLY A 1 174 ? 2.609 -42.858 21.223 1.00 95.69 174 GLY A N 1
ATOM 1296 C CA . GLY A 1 174 ? 1.780 -41.759 21.722 1.00 95.69 174 GLY A CA 1
ATOM 1297 C C . GLY A 1 174 ? 0.308 -42.148 21.867 1.00 95.69 174 GLY A C 1
ATOM 1298 O O . GLY A 1 174 ? -0.293 -41.896 22.911 1.00 95.69 174 GLY A O 1
ATOM 1299 N N . ILE A 1 175 ? -0.255 -42.835 20.868 1.00 95.62 175 ILE A N 1
ATOM 1300 C CA . ILE A 1 175 ? -1.632 -43.354 20.926 1.00 95.62 175 ILE A CA 1
ATOM 1301 C C . ILE A 1 175 ? -1.789 -44.367 22.071 1.00 95.62 175 ILE A C 1
ATOM 1303 O O . ILE A 1 175 ? -2.781 -44.314 22.805 1.00 95.62 175 ILE A O 1
ATOM 1307 N N . ALA A 1 176 ? -0.813 -45.258 22.269 1.00 93.25 176 ALA A N 1
ATOM 1308 C CA . ALA A 1 176 ? -0.835 -46.231 23.360 1.00 93.25 176 ALA A CA 1
ATOM 1309 C C . ALA A 1 176 ? -0.793 -45.556 24.743 1.00 93.25 176 ALA A C 1
ATOM 1311 O O . ALA A 1 176 ? -1.577 -45.914 25.620 1.00 93.25 176 ALA A O 1
ATOM 1312 N N . VAL A 1 177 ? 0.061 -44.541 24.923 1.00 93.94 177 VAL A N 1
ATOM 1313 C CA . VAL A 1 177 ? 0.159 -43.773 26.177 1.00 93.94 177 VAL A CA 1
ATOM 1314 C C . VAL A 1 177 ? -1.145 -43.035 26.477 1.00 93.94 177 VAL A C 1
ATOM 1316 O O . VAL A 1 177 ? -1.642 -43.113 27.600 1.00 93.94 177 VAL A O 1
ATOM 1319 N N . ILE A 1 178 ? -1.737 -42.364 25.484 1.00 89.44 178 ILE A N 1
ATOM 1320 C CA . ILE A 1 178 ? -3.027 -41.674 25.651 1.00 89.44 178 ILE A CA 1
ATOM 1321 C C . ILE A 1 178 ? -4.121 -42.670 26.047 1.00 89.44 178 ILE A C 1
ATOM 1323 O O . ILE A 1 178 ? -4.884 -42.406 26.974 1.00 89.44 178 ILE A O 1
ATOM 1327 N N . SER A 1 179 ? -4.175 -43.826 25.384 1.00 88.50 179 SER A N 1
ATOM 1328 C CA . SER A 1 179 ? -5.170 -44.865 25.675 1.00 88.50 179 SER A CA 1
ATOM 1329 C C . SER A 1 179 ? -5.004 -45.434 27.088 1.00 88.50 179 SER A C 1
ATOM 1331 O O . SER A 1 179 ? -5.995 -45.639 27.785 1.00 88.50 179 SER A O 1
ATOM 1333 N N . TRP A 1 180 ? -3.761 -45.633 27.540 1.00 87.56 180 TRP A N 1
ATOM 1334 C CA . TRP A 1 180 ? -3.451 -46.083 28.899 1.00 87.56 180 TRP A CA 1
ATOM 1335 C C . TRP A 1 180 ? -3.900 -45.070 29.955 1.00 87.56 180 TRP A C 1
ATOM 1337 O O . TRP A 1 180 ? -4.605 -45.428 30.896 1.00 87.56 180 TRP A O 1
ATOM 1347 N N . TYR A 1 181 ? -3.524 -43.797 29.797 1.00 83.31 181 TYR A N 1
ATOM 1348 C CA . TYR A 1 181 ? -3.931 -42.745 30.733 1.00 83.31 181 TYR A CA 1
ATOM 1349 C C . TYR A 1 181 ? -5.446 -42.508 30.719 1.00 83.31 181 TYR A C 1
ATOM 1351 O O . TYR A 1 181 ? -6.031 -42.251 31.769 1.00 83.31 181 TYR A O 1
ATOM 1359 N N . GLY A 1 182 ? -6.090 -42.629 29.555 1.00 81.38 182 GLY A N 1
ATOM 1360 C CA . GLY A 1 182 ? -7.538 -42.483 29.409 1.00 81.38 182 GLY A CA 1
ATOM 1361 C C . GLY A 1 182 ? -8.358 -43.624 30.020 1.00 81.38 182 GLY A C 1
ATOM 1362 O O . GLY A 1 182 ? -9.527 -43.419 30.328 1.00 81.38 182 GLY A O 1
ATOM 1363 N N . ALA A 1 183 ? -7.765 -44.805 30.224 1.00 79.31 183 ALA A N 1
ATOM 1364 C CA . ALA A 1 183 ? -8.426 -45.958 30.839 1.00 79.31 183 ALA A CA 1
ATOM 1365 C C . ALA A 1 183 ? -8.395 -45.951 32.384 1.00 79.31 183 ALA A C 1
ATOM 1367 O O . ALA A 1 183 ? -8.976 -46.839 33.008 1.00 79.31 183 ALA A O 1
ATOM 1368 N N . GLY A 1 184 ? -7.727 -44.976 33.014 1.00 75.75 184 GLY A N 1
ATOM 1369 C CA . GLY A 1 184 ? -7.735 -44.807 34.469 1.00 75.75 184 GLY A CA 1
ATOM 1370 C C . GLY A 1 184 ? -9.086 -44.307 34.994 1.00 75.75 184 GLY A C 1
ATOM 1371 O O . GLY A 1 184 ? -9.764 -43.514 34.343 1.00 75.75 184 GLY A O 1
ATOM 1372 N N . GLU A 1 185 ? -9.489 -44.751 36.189 1.00 64.31 185 GLU A N 1
ATOM 1373 C CA . GLU A 1 185 ? -10.738 -44.308 36.813 1.00 64.31 185 GLU A CA 1
ATOM 1374 C C . GLU A 1 185 ? -10.715 -42.792 37.075 1.00 64.31 185 GLU A C 1
ATOM 1376 O O . GLU A 1 185 ? -9.967 -42.291 37.917 1.00 64.31 185 GLU A O 1
ATOM 1381 N N . ILE A 1 186 ? -11.584 -42.046 36.387 1.00 60.41 186 ILE A N 1
ATOM 1382 C CA . ILE A 1 186 ? -11.942 -40.687 36.792 1.00 60.41 186 ILE A CA 1
ATOM 1383 C C . ILE A 1 186 ? -12.749 -40.842 38.082 1.00 60.41 186 ILE A C 1
ATOM 1385 O O . ILE A 1 186 ? -13.901 -41.277 38.049 1.00 60.41 186 ILE A O 1
ATOM 1389 N N . GLY A 1 187 ? -12.125 -40.544 39.225 1.00 57.31 187 GLY A N 1
ATOM 1390 C CA . GLY A 1 187 ? -12.766 -40.648 40.533 1.00 57.31 187 GLY A CA 1
ATOM 1391 C C . GLY A 1 187 ? -14.156 -40.008 40.516 1.00 57.31 187 GLY A C 1
ATOM 1392 O O . GLY A 1 187 ? -14.316 -38.859 40.095 1.00 57.31 187 GLY A O 1
ATOM 1393 N N . LYS A 1 188 ? -15.175 -40.760 40.951 1.00 49.72 188 LYS A N 1
ATOM 1394 C CA . LYS A 1 188 ? -16.541 -40.243 41.090 1.00 49.72 188 LYS A CA 1
ATOM 1395 C C . LYS A 1 188 ? -16.506 -39.010 41.992 1.00 49.72 188 LYS A C 1
ATOM 1397 O O . LYS A 1 188 ? -16.228 -39.120 43.183 1.00 49.72 188 LYS A O 1
ATOM 1402 N N . GLN A 1 189 ? -16.820 -37.844 41.434 1.00 53.53 189 GLN A N 1
ATOM 1403 C CA . GLN A 1 189 ? -17.140 -36.671 42.239 1.00 53.53 189 GLN A CA 1
ATOM 1404 C C . GLN A 1 189 ? -18.411 -36.993 43.033 1.00 53.53 189 GLN A C 1
ATOM 1406 O O . GLN A 1 189 ? -19.476 -37.223 42.457 1.00 53.53 189 GLN A O 1
ATOM 1411 N N . VAL A 1 190 ? -18.289 -37.060 44.360 1.00 56.53 190 VAL A N 1
ATOM 1412 C CA . VAL A 1 190 ? -19.439 -37.113 45.270 1.00 56.53 190 VAL A CA 1
ATOM 1413 C C . VAL A 1 190 ? -20.250 -35.829 45.050 1.00 56.53 190 VAL A C 1
ATOM 1415 O O . VAL A 1 190 ? -19.651 -34.752 45.062 1.00 56.53 190 VAL A O 1
ATOM 1418 N N . PRO A 1 191 ? -21.582 -35.885 44.854 1.00 48.91 191 PRO A N 1
ATOM 1419 C CA . PRO A 1 191 ? -22.393 -34.678 44.765 1.00 48.91 191 PRO A CA 1
ATOM 1420 C C . PRO A 1 191 ? -22.418 -34.006 46.144 1.00 48.91 191 PRO A C 1
ATOM 1422 O O . PRO A 1 191 ? -23.203 -34.355 47.023 1.00 48.91 191 PRO A O 1
ATOM 1425 N N . GLY A 1 192 ? -21.497 -33.067 46.351 1.00 47.34 192 GLY A N 1
ATOM 1426 C CA . GLY A 1 192 ? -21.440 -32.221 47.531 1.00 47.34 192 GLY A CA 1
ATOM 1427 C C . GLY A 1 192 ? -22.519 -31.147 47.463 1.00 47.34 192 GLY A C 1
ATOM 1428 O O . GLY A 1 192 ? -22.548 -30.344 46.532 1.00 47.34 192 GLY A O 1
ATOM 1429 N N . ASN A 1 193 ? -23.399 -31.147 48.465 1.00 49.72 193 ASN A N 1
ATOM 1430 C CA . ASN A 1 193 ? -24.384 -30.106 48.726 1.00 49.72 193 ASN A CA 1
ATOM 1431 C C . ASN A 1 193 ? -23.733 -28.712 48.647 1.00 49.72 193 ASN A C 1
ATOM 1433 O O . ASN A 1 193 ? -22.687 -28.460 49.249 1.00 49.72 193 ASN A O 1
ATOM 1437 N N . GLY A 1 194 ? -24.343 -27.826 47.866 1.00 52.41 194 GLY A N 1
ATOM 1438 C CA . GLY A 1 194 ? -23.768 -26.546 47.495 1.00 52.41 194 GLY A CA 1
ATOM 1439 C C . GLY A 1 194 ? -23.468 -25.641 48.688 1.00 52.41 194 GLY A C 1
ATOM 1440 O O . GLY A 1 194 ? -24.348 -25.274 49.454 1.00 52.41 194 GLY A O 1
ATOM 1441 N N . THR A 1 195 ? -22.234 -25.154 48.742 1.00 45.97 195 THR A N 1
ATOM 1442 C CA . THR A 1 195 ? -21.957 -23.749 49.053 1.00 45.97 195 THR A CA 1
ATOM 1443 C C . THR A 1 195 ? -20.946 -23.262 48.025 1.00 45.97 195 THR A C 1
ATOM 1445 O O . THR A 1 195 ? -19.817 -23.744 47.955 1.00 45.97 195 THR A O 1
ATOM 1448 N N . LYS A 1 196 ? -21.377 -22.342 47.156 1.00 44.72 196 LYS A N 1
ATOM 1449 C CA . LYS A 1 196 ? -20.497 -21.688 46.184 1.00 44.72 196 LYS A CA 1
ATOM 1450 C C . LYS A 1 196 ? -19.395 -20.966 46.959 1.00 44.72 196 LYS A C 1
ATOM 1452 O O . LYS A 1 196 ? -19.678 -19.984 47.640 1.00 44.72 196 LYS A O 1
ATOM 1457 N N . LYS A 1 197 ? -18.149 -21.425 46.850 1.00 42.53 197 LYS A N 1
ATOM 1458 C CA . LYS A 1 197 ? -16.995 -20.614 47.243 1.00 42.53 197 LYS A CA 1
ATOM 1459 C C . LYS A 1 197 ? -16.596 -19.761 46.048 1.00 42.53 197 LYS A C 1
ATOM 1461 O O . LYS A 1 197 ? -16.111 -20.273 45.044 1.00 42.53 197 LYS A O 1
ATOM 1466 N N . ALA A 1 198 ? -16.862 -18.464 46.155 1.00 46.22 198 ALA A N 1
ATOM 1467 C CA . ALA A 1 198 ? -16.285 -17.469 45.271 1.00 46.22 198 ALA A CA 1
ATOM 1468 C C . ALA A 1 198 ? -14.761 -17.478 45.455 1.00 46.22 198 ALA A C 1
ATOM 1470 O O . ALA A 1 198 ? -14.275 -17.384 46.581 1.00 46.22 198 ALA A O 1
ATOM 1471 N N . VAL A 1 199 ? -14.019 -17.589 44.356 1.00 44.84 199 VAL A N 1
ATOM 1472 C CA . VAL A 1 199 ? -12.586 -17.291 44.337 1.00 44.84 199 VAL A CA 1
ATOM 1473 C C . VAL A 1 199 ? -12.447 -15.907 43.719 1.00 44.84 199 VAL A C 1
ATOM 1475 O O . VAL A 1 199 ? -12.707 -15.721 42.533 1.00 44.84 199 VAL A O 1
ATOM 1478 N N . VAL A 1 200 ? -12.097 -14.927 44.549 1.00 50.69 200 VAL A N 1
ATOM 1479 C CA . VAL A 1 200 ? -11.687 -13.593 44.103 1.00 50.69 200 VAL A CA 1
ATOM 1480 C C . VAL A 1 200 ? -10.213 -13.689 43.725 1.00 50.69 200 VAL A C 1
ATOM 1482 O O . VAL A 1 200 ? -9.382 -14.009 44.571 1.00 50.69 200 VAL A O 1
ATOM 1485 N N . ALA A 1 201 ? -9.890 -13.437 42.458 1.00 44.34 201 ALA A N 1
ATOM 1486 C CA . ALA A 1 201 ? -8.515 -13.265 42.009 1.00 44.34 201 ALA A CA 1
ATOM 1487 C C . ALA A 1 201 ? -8.167 -11.772 42.042 1.00 44.34 201 ALA A C 1
ATOM 1489 O O . ALA A 1 201 ? -8.857 -10.963 41.424 1.00 44.34 201 ALA A O 1
ATOM 1490 N N . ALA A 1 202 ? -7.102 -11.410 42.757 1.00 47.00 202 ALA A N 1
ATOM 1491 C CA . ALA A 1 202 ? -6.494 -10.088 42.670 1.00 47.00 202 ALA A CA 1
ATOM 1492 C C . ALA A 1 202 ? -5.311 -10.142 41.694 1.00 47.00 202 ALA A C 1
ATOM 1494 O O . ALA A 1 202 ? -4.454 -11.018 41.798 1.00 47.00 202 ALA A O 1
ATOM 1495 N N . VAL A 1 203 ? -5.265 -9.191 40.762 1.00 46.50 203 VAL A N 1
ATOM 1496 C CA . VAL A 1 203 ? -4.070 -8.861 39.977 1.00 46.50 203 VAL A CA 1
ATOM 1497 C C . VAL A 1 203 ? -3.424 -7.648 40.637 1.00 46.50 203 VAL A C 1
ATOM 1499 O O . VAL A 1 203 ? -4.091 -6.635 40.837 1.00 46.50 203 VAL A O 1
ATOM 1502 N N . GLY A 1 204 ? -2.142 -7.758 40.982 1.00 52.53 204 GLY A N 1
ATOM 1503 C CA . GLY A 1 204 ? -1.329 -6.645 41.464 1.00 52.53 204 GLY A CA 1
ATOM 1504 C C . GLY A 1 204 ? -0.373 -6.143 40.383 1.00 52.53 204 GLY A C 1
ATOM 1505 O O . GLY A 1 204 ? 0.161 -6.931 39.604 1.00 52.53 204 GLY A O 1
ATOM 1506 N N . ILE A 1 205 ? -0.144 -4.832 40.368 1.00 54.31 205 ILE A N 1
ATOM 1507 C CA . ILE A 1 205 ? 1.034 -4.193 39.780 1.00 54.31 205 ILE A CA 1
ATOM 1508 C C . ILE A 1 205 ? 1.695 -3.450 40.933 1.00 54.31 205 ILE A C 1
ATOM 1510 O O . ILE A 1 205 ? 1.024 -2.665 41.602 1.00 54.31 205 ILE A O 1
ATOM 1514 N N . ASP A 1 206 ? 2.982 -3.689 41.158 1.00 51.75 206 ASP A N 1
ATOM 1515 C CA . ASP A 1 206 ? 3.753 -2.842 42.056 1.00 51.75 206 ASP A CA 1
ATOM 1516 C C . ASP A 1 206 ? 4.026 -1.500 41.367 1.00 51.75 206 ASP A C 1
ATOM 1518 O O . ASP A 1 206 ? 4.577 -1.439 40.261 1.00 51.75 206 ASP A O 1
ATOM 1522 N N . LYS A 1 207 ? 3.581 -0.428 42.013 1.00 51.28 207 LYS A N 1
ATOM 1523 C CA . LYS A 1 207 ? 4.120 0.910 41.819 1.00 51.28 207 LYS A CA 1
ATOM 1524 C C . LYS A 1 207 ? 4.257 1.523 43.200 1.00 51.28 207 LYS A C 1
ATOM 1526 O O . LYS A 1 207 ? 3.316 2.139 43.697 1.00 51.28 207 LYS A O 1
ATOM 1531 N N . GLU A 1 208 ? 5.438 1.392 43.787 1.00 53.09 208 GLU A N 1
ATOM 1532 C CA . GLU A 1 208 ? 5.906 2.400 44.725 1.00 53.09 208 GLU A CA 1
ATOM 1533 C C . GLU A 1 208 ? 5.875 3.768 44.030 1.00 53.09 208 GLU A C 1
ATOM 1535 O O . GLU A 1 208 ? 6.562 4.035 43.042 1.00 53.09 208 GLU A O 1
ATOM 1540 N N . THR A 1 209 ? 4.998 4.620 44.544 1.00 50.59 209 THR A N 1
ATOM 1541 C CA . THR A 1 209 ? 5.030 6.071 44.412 1.00 50.59 209 THR A CA 1
ATOM 1542 C C . THR A 1 209 ? 5.684 6.652 45.658 1.00 50.59 209 THR A C 1
ATOM 1544 O O . THR A 1 209 ? 5.062 6.614 46.719 1.00 50.59 209 THR A O 1
ATOM 1547 N N . THR A 1 210 ? 6.858 7.258 45.491 1.00 46.97 210 THR A N 1
ATOM 1548 C CA . THR A 1 210 ? 7.158 8.629 45.946 1.00 46.97 210 THR A CA 1
ATOM 1549 C C . THR A 1 210 ? 8.117 9.266 44.960 1.00 46.97 210 THR A C 1
ATOM 1551 O O . THR A 1 210 ? 9.155 8.623 44.689 1.00 46.97 210 THR A O 1
#